Protein AF-0000000084458921 (afdb_homodimer)

Nearest PDB structures (foldseek):
  8ajq-assembly2_C  TM=8.217E-01  e=1.298E-08  Pseudomonas aeruginosa PAO1
  5ami-assembly3_C  TM=6.533E-01  e=1.270E-01  Magnetospirillum gryphiswaldense MSR-1
  6r1x-assembly3_C  TM=5.785E-01  e=2.310E-01  Magnetospirillum gryphiswaldense MSR-1
  8ou3-assembly1_C  TM=4.858E-01  e=7.645E-01  Magnetospirillum gryphiswaldense
  7ps9-assembly3_C  TM=4.737E-01  e=1.031E+00  Magnetospirillum gryphiswaldense

Organism: NCBI:txid398673

pLDDT: mean 97.17, std 5.34, range [46.44, 98.94]

Foldseek 3Di:
DPPPCVLCDFPQNADDPPQQFDWKFAFDVRPKIKGFSDLAAPAWEKEQDPVQCVLVVHQIAIWGKHWRSRMYINNGCPQKWWADPVVRDGDPDPQIWIAGNPPGHTAWGDHPTMITGGCVRIDDDDVVSVVSNDHQEYACCVNGPDQDPPPHWYFVHDPPPGDTDDSD/DPPPCVLCDFPQNADDPPQQFDWKFAFDVRPKIKGFSDLAAPAWEKEQDPVQCVLVVHQIAIWGKDWRSRMYINNGCPQKWWADPVVRDGDPDPQIWIAGNPPGHTAWGDHPTMITGGCVRIDDPDVVSVVSNDHQEYACCVNGPDQDPPPHWYFVHDPPPGDTDDSD

InterPro domains:
  IPR006913 CENP-V/GFA domain [PF04828] (23-112)
  IPR006913 CENP-V/GFA domain [PS51891] (23-156)
  IPR011057 Mss4-like superfamily [SSF51316] (17-166)

Structure (mmCIF, N/CA/C/O backbone):
data_AF-0000000084458921-model_v1
#
loop_
_entity.id
_entity.type
_entity.pdbx_description
1 polymer 'CENP-V/GFA domain-containing protein'
#
loop_
_atom_site.group_PDB
_atom_site.id
_atom_site.type_symbol
_atom_site.label_atom_id
_atom_site.label_alt_id
_atom_site.label_comp_id
_atom_site.label_asym_id
_atom_site.label_entity_id
_atom_site.label_seq_id
_atom_site.pdbx_PDB_ins_code
_atom_site.Cartn_x
_atom_site.Cartn_y
_atom_site.Cartn_z
_atom_site.occupancy
_atom_site.B_iso_or_equiv
_atom_site.auth_seq_id
_atom_site.auth_comp_id
_atom_site.auth_asym_id
_atom_site.auth_atom_id
_atom_site.pdbx_PDB_model_num
ATOM 1 N N . MET A 1 1 ? 27.609 -16.812 8.359 1 46.44 1 MET A N 1
ATOM 2 C CA . MET A 1 1 ? 27 -16.266 7.16 1 46.44 1 MET A CA 1
ATOM 3 C C . MET A 1 1 ? 25.594 -16.844 6.957 1 46.44 1 MET A C 1
ATOM 5 O O . MET A 1 1 ? 25.406 -18.047 7.004 1 46.44 1 MET A O 1
ATOM 9 N N . SER A 1 2 ? 24.562 -16.047 7.207 1 62.34 2 SER A N 1
ATOM 10 C CA . SER A 1 2 ? 23.234 -16.656 7.191 1 62.34 2 SER A CA 1
ATOM 11 C C . SER A 1 2 ? 23.031 -17.5 5.941 1 62.34 2 SER A C 1
ATOM 13 O O . SER A 1 2 ? 23.641 -17.25 4.902 1 62.34 2 SER A O 1
ATOM 15 N N . ASP A 1 3 ? 22.703 -18.656 6.027 1 79.56 3 ASP A N 1
ATOM 16 C CA . ASP A 1 3 ? 22.391 -19.562 4.934 1 79.56 3 ASP A CA 1
ATOM 17 C C . ASP A 1 3 ? 21.562 -18.875 3.859 1 79.56 3 ASP A C 1
ATOM 19 O O . ASP A 1 3 ? 20.438 -18.422 4.121 1 79.56 3 ASP A O 1
ATOM 23 N N . GLN A 1 4 ? 22.281 -18.484 2.715 1 91.38 4 GLN A N 1
ATOM 24 C CA . GLN A 1 4 ? 21.672 -17.75 1.606 1 91.38 4 GLN A CA 1
ATOM 25 C C . GLN A 1 4 ? 21.156 -18.703 0.532 1 91.38 4 GLN A C 1
ATOM 27 O O . GLN A 1 4 ? 20.922 -18.297 -0.606 1 91.38 4 GLN A O 1
ATOM 32 N N . THR A 1 5 ? 20.938 -19.969 0.872 1 94.69 5 THR A N 1
ATOM 33 C CA . THR A 1 5 ? 20.516 -20.984 -0.096 1 94.69 5 THR A CA 1
ATOM 34 C C . THR A 1 5 ? 19.094 -20.703 -0.589 1 94.69 5 THR A C 1
ATOM 36 O O . THR A 1 5 ? 18.719 -21.172 -1.665 1 94.69 5 THR A O 1
ATOM 39 N N . TRP A 1 6 ? 18.391 -19.969 0.189 1 96.69 6 TRP A N 1
ATOM 40 C CA . TRP A 1 6 ? 17.016 -19.641 -0.19 1 96.69 6 TRP A CA 1
ATOM 41 C C . TRP A 1 6 ? 16.984 -18.859 -1.499 1 96.69 6 TRP A C 1
ATOM 43 O O . TRP A 1 6 ? 16 -18.906 -2.238 1 96.69 6 TRP A O 1
ATOM 53 N N . LYS A 1 7 ? 18 -18.219 -1.948 1 97.38 7 LYS A N 1
ATOM 54 C CA . LYS A 1 7 ? 18.062 -17.391 -3.152 1 97.38 7 LYS A CA 1
ATOM 55 C C . LYS A 1 7 ? 18.047 -18.266 -4.41 1 97.38 7 LYS A C 1
ATOM 57 O O . LYS A 1 7 ? 17.797 -17.766 -5.508 1 97.38 7 LYS A O 1
ATOM 62 N N . THR A 1 8 ? 18.312 -19.5 -4.23 1 96.06 8 THR A N 1
ATOM 63 C CA . THR A 1 8 ? 18.375 -20.391 -5.387 1 96.06 8 THR A CA 1
ATOM 64 C C . THR A 1 8 ? 17.109 -21.234 -5.477 1 96.06 8 THR A C 1
ATOM 66 O O . THR A 1 8 ? 17.031 -22.125 -6.324 1 96.06 8 THR A O 1
ATOM 69 N N . LYS A 1 9 ? 16.219 -21.016 -4.648 1 96.75 9 LYS A N 1
ATOM 70 C CA . LYS A 1 9 ? 14.961 -21.75 -4.598 1 96.75 9 LYS A CA 1
ATOM 71 C C . LYS A 1 9 ? 13.781 -20.875 -4.98 1 96.75 9 LYS A C 1
ATOM 73 O O . LYS A 1 9 ? 13.875 -19.641 -4.918 1 96.75 9 LYS A O 1
ATOM 78 N N . PRO A 1 10 ? 12.703 -21.484 -5.352 1 97.25 10 PRO A N 1
ATOM 79 C CA . PRO A 1 10 ? 11.5 -20.672 -5.562 1 97.25 10 PRO A CA 1
ATOM 80 C C . PRO A 1 10 ? 11.109 -19.859 -4.332 1 97.25 10 PRO A C 1
ATOM 82 O O . PRO A 1 10 ? 11.289 -20.312 -3.201 1 97.25 10 PRO A O 1
ATOM 85 N N . PRO A 1 11 ? 10.641 -18.656 -4.508 1 98.44 11 PRO A N 1
ATOM 86 C CA . PRO A 1 11 ? 10.289 -18.047 -5.797 1 98.44 11 PRO A CA 1
ATOM 87 C C . PRO A 1 11 ? 11.453 -17.281 -6.422 1 98.44 11 PRO A C 1
ATOM 89 O O . PRO A 1 11 ? 11.273 -16.578 -7.418 1 98.44 11 PRO A O 1
ATOM 92 N N . TYR A 1 12 ? 12.648 -17.469 -5.938 1 98.44 12 TYR A N 1
ATOM 93 C CA . TYR A 1 12 ? 13.758 -16.625 -6.363 1 98.44 12 TYR A CA 1
ATOM 94 C C . TYR A 1 12 ? 14.648 -17.344 -7.371 1 98.44 12 TYR A C 1
ATOM 96 O O . TYR A 1 12 ? 15.672 -16.797 -7.789 1 98.44 12 TYR A O 1
ATOM 104 N N . GLN A 1 13 ? 14.242 -18.531 -7.715 1 97 13 GLN A N 1
ATOM 105 C CA . GLN A 1 13 ? 14.906 -19.203 -8.828 1 97 13 GLN A CA 1
ATOM 106 C C . GLN A 1 13 ? 14.57 -18.531 -10.156 1 97 13 GLN A C 1
ATOM 108 O O . GLN A 1 13 ? 13.398 -18.359 -10.492 1 97 13 GLN A O 1
ATOM 113 N N . LYS A 1 14 ? 15.578 -18.141 -10.945 1 96.62 14 LYS A N 1
ATOM 114 C CA . LYS A 1 14 ? 15.336 -17.516 -12.234 1 96.62 14 LYS A CA 1
ATOM 115 C C . LYS A 1 14 ? 14.586 -18.469 -13.172 1 96.62 14 LYS A C 1
ATOM 117 O O . LYS A 1 14 ? 14.859 -19.656 -13.203 1 96.62 14 LYS A O 1
ATOM 122 N N . PRO A 1 15 ? 13.68 -17.875 -13.914 1 96.5 15 PRO A N 1
ATOM 123 C CA . PRO A 1 15 ? 12.945 -18.766 -14.828 1 96.5 15 PRO A CA 1
ATOM 124 C C . PRO A 1 15 ? 13.828 -19.328 -15.93 1 96.5 15 PRO A C 1
ATOM 126 O O . PRO A 1 15 ? 14.523 -18.578 -16.625 1 96.5 15 PRO A O 1
ATOM 129 N N . ASP A 1 16 ? 13.758 -20.625 -16.031 1 94.31 16 ASP A N 1
ATOM 130 C CA . ASP A 1 16 ? 14.484 -21.281 -17.125 1 94.31 16 ASP A CA 1
ATOM 131 C C . ASP A 1 16 ? 13.547 -21.625 -18.281 1 94.31 16 ASP A C 1
ATOM 133 O O . ASP A 1 16 ? 12.414 -21.141 -18.328 1 94.31 16 ASP A O 1
ATOM 137 N N . GLU A 1 17 ? 14.055 -22.375 -19.203 1 94 17 GLU A N 1
ATOM 138 C CA . GLU A 1 17 ? 13.297 -22.688 -20.406 1 94 17 GLU A CA 1
ATOM 139 C C . GLU A 1 17 ? 12.039 -23.484 -20.078 1 94 17 GLU A C 1
ATOM 141 O O . GLU A 1 17 ? 11.062 -23.453 -20.828 1 94 17 GLU A O 1
ATOM 146 N N . ALA A 1 18 ? 12.047 -24.172 -19.047 1 94.94 18 ALA A N 1
ATOM 147 C CA . ALA A 1 18 ? 10.938 -25.062 -18.688 1 94.94 18 ALA A CA 1
ATOM 148 C C . ALA A 1 18 ? 9.844 -24.281 -17.953 1 94.94 18 ALA A C 1
ATOM 150 O O . ALA A 1 18 ? 8.727 -24.781 -17.797 1 94.94 18 ALA A O 1
ATOM 151 N N . PHE A 1 19 ? 10.188 -23.094 -17.438 1 97.31 19 PHE A N 1
ATOM 152 C CA . PHE A 1 19 ? 9.195 -22.312 -16.719 1 97.31 19 PHE A CA 1
ATOM 153 C C . PHE A 1 19 ? 8.156 -21.734 -17.672 1 97.31 19 PHE A C 1
ATOM 155 O O . PHE A 1 19 ? 8.5 -20.984 -18.594 1 97.31 19 PHE A O 1
ATOM 162 N N . ASN A 1 20 ? 6.891 -22.016 -17.469 1 97.38 20 ASN A N 1
ATOM 163 C CA . ASN A 1 20 ? 5.805 -21.531 -18.312 1 97.38 20 ASN A CA 1
ATOM 164 C C . ASN A 1 20 ? 5.398 -20.109 -17.922 1 97.38 20 ASN A C 1
ATOM 166 O O . ASN A 1 20 ? 4.664 -19.906 -16.953 1 97.38 20 ASN A O 1
ATOM 170 N N . LYS A 1 21 ? 5.855 -19.156 -18.703 1 97.5 21 LYS A N 1
ATOM 171 C CA . LYS A 1 21 ? 5.574 -17.75 -18.422 1 97.5 21 LYS A CA 1
ATOM 172 C C . LYS A 1 21 ? 4.172 -17.375 -18.875 1 97.5 21 LYS A C 1
ATOM 174 O O . LYS A 1 21 ? 3.957 -17.047 -20.062 1 97.5 21 LYS A O 1
ATOM 179 N N . VAL A 1 22 ? 3.254 -17.297 -17.859 1 97.69 22 VAL A N 1
ATOM 180 C CA . VAL A 1 22 ? 1.846 -17.094 -18.188 1 97.69 22 VAL A CA 1
ATOM 181 C C . VAL A 1 22 ? 1.465 -15.641 -17.938 1 97.69 22 VAL A C 1
ATOM 183 O O . VAL A 1 22 ? 0.723 -15.039 -18.719 1 97.69 22 VAL A O 1
ATOM 186 N N . LEU A 1 23 ? 1.816 -15.07 -16.828 1 98.19 23 LEU A N 1
ATOM 187 C CA . LEU A 1 23 ? 1.474 -13.719 -16.391 1 98.19 23 LEU A CA 1
ATOM 188 C C . LEU A 1 23 ? 2.691 -13.008 -15.82 1 98.19 23 LEU A C 1
ATOM 190 O O . LEU A 1 23 ? 3.467 -13.602 -15.07 1 98.19 23 LEU A O 1
ATOM 194 N N . GLN A 1 24 ? 2.846 -11.781 -16.172 1 98.56 24 GLN A N 1
ATOM 195 C CA . GLN A 1 24 ? 3.982 -10.992 -15.711 1 98.56 24 GLN A CA 1
ATOM 196 C C . GLN A 1 24 ? 3.557 -9.992 -14.641 1 98.56 24 GLN A C 1
ATOM 198 O O . GLN A 1 24 ? 2.463 -9.43 -14.711 1 98.56 24 GLN A O 1
ATOM 203 N N . GLY A 1 25 ? 4.402 -9.836 -13.664 1 98.75 25 GLY A N 1
ATOM 204 C CA . GLY A 1 25 ? 4.293 -8.742 -12.719 1 98.75 25 GLY A CA 1
ATOM 205 C C . GLY A 1 25 ? 5.566 -7.926 -12.594 1 98.75 25 GLY A C 1
ATOM 206 O O . GLY A 1 25 ? 6.645 -8.391 -12.969 1 98.75 25 GLY A O 1
ATOM 207 N N . ALA A 1 26 ? 5.418 -6.695 -12.133 1 98.88 26 ALA A N 1
ATOM 208 C CA . ALA A 1 26 ? 6.578 -5.828 -11.953 1 98.88 26 ALA A CA 1
ATOM 209 C C . ALA A 1 26 ? 6.301 -4.75 -10.906 1 98.88 26 ALA A C 1
ATOM 211 O O . ALA A 1 26 ? 5.156 -4.328 -10.734 1 98.88 26 ALA A O 1
ATOM 212 N N . CYS A 1 27 ? 7.398 -4.332 -10.266 1 98.88 27 CYS A N 1
ATOM 213 C CA . CYS A 1 27 ? 7.285 -3.166 -9.398 1 98.88 27 CYS A CA 1
ATOM 214 C C . CYS A 1 27 ? 7.164 -1.888 -10.219 1 98.88 27 CYS A C 1
ATOM 216 O O . CYS A 1 27 ? 7.145 -1.934 -11.453 1 98.88 27 CYS A O 1
ATOM 218 N N . HIS A 1 28 ? 7.098 -0.782 -9.609 1 98.94 28 HIS A N 1
ATOM 219 C CA . HIS A 1 28 ? 6.828 0.485 -10.281 1 98.94 28 HIS A CA 1
ATOM 220 C C . HIS A 1 28 ? 8.016 0.92 -11.133 1 98.94 28 HIS A C 1
ATOM 222 O O . HIS A 1 28 ? 7.832 1.396 -12.258 1 98.94 28 HIS A O 1
ATOM 228 N N . CYS A 1 29 ? 9.234 0.805 -10.625 1 98.75 29 CYS A N 1
ATOM 229 C CA . CYS A 1 29 ? 10.406 1.316 -11.32 1 98.75 29 CYS A CA 1
ATOM 230 C C . CYS A 1 29 ? 10.883 0.331 -12.383 1 98.75 29 CYS A C 1
ATOM 232 O O . CYS A 1 29 ? 11.734 0.662 -13.211 1 98.75 29 CYS A O 1
ATOM 234 N N . GLY A 1 30 ? 10.406 -0.881 -12.312 1 98.5 30 GLY A N 1
ATOM 235 C CA . GLY A 1 30 ? 10.719 -1.854 -13.344 1 98.5 30 GLY A CA 1
ATOM 236 C C . GLY A 1 30 ? 11.938 -2.693 -13.031 1 98.5 30 GLY A C 1
ATOM 237 O O . GLY A 1 30 ? 12.258 -3.633 -13.758 1 98.5 30 GLY A O 1
ATOM 238 N N . GLN A 1 31 ? 12.57 -2.459 -11.914 1 98.5 31 GLN A N 1
ATOM 239 C CA . GLN A 1 31 ? 13.789 -3.189 -11.586 1 98.5 31 GLN A CA 1
ATOM 240 C C . GLN A 1 31 ? 13.469 -4.59 -11.078 1 98.5 31 GLN A C 1
ATOM 242 O O . GLN A 1 31 ? 14.336 -5.473 -11.086 1 98.5 31 GLN A O 1
ATOM 247 N N . VAL A 1 32 ? 12.367 -4.805 -10.57 1 98.88 32 VAL A N 1
ATOM 248 C CA . VAL A 1 32 ? 11.891 -6.125 -10.164 1 98.88 32 VAL A CA 1
ATOM 249 C C . VAL A 1 32 ? 10.797 -6.594 -11.125 1 98.88 32 VAL A C 1
ATOM 251 O O . VAL A 1 32 ? 9.766 -5.934 -11.273 1 98.88 32 VAL A O 1
ATOM 254 N N . LYS A 1 33 ? 11 -7.625 -11.766 1 98.81 33 LYS A N 1
ATOM 255 C CA . LYS A 1 33 ? 10.055 -8.32 -12.633 1 98.81 33 LYS A CA 1
ATOM 256 C C . LYS A 1 33 ? 9.945 -9.797 -12.258 1 98.81 33 LYS A C 1
ATOM 258 O O . LYS A 1 33 ? 10.945 -10.422 -11.891 1 98.81 33 LYS A O 1
ATOM 263 N N . TYR A 1 34 ? 8.766 -10.305 -12.367 1 98.88 34 TYR A N 1
ATOM 264 C CA . TYR A 1 34 ? 8.555 -11.719 -12.07 1 98.88 34 TYR A CA 1
ATOM 265 C C . TYR A 1 34 ? 7.449 -12.305 -12.945 1 98.88 34 TYR A C 1
ATOM 267 O O . TYR A 1 34 ? 6.711 -11.562 -13.602 1 98.88 34 TYR A O 1
ATOM 275 N N . TRP A 1 35 ? 7.422 -13.617 -12.945 1 98.75 35 TRP A N 1
ATOM 276 C CA . TRP A 1 35 ? 6.473 -14.352 -13.773 1 98.75 35 TRP A CA 1
ATOM 277 C C . TRP A 1 35 ? 5.688 -15.359 -12.938 1 98.75 35 TRP A C 1
ATOM 279 O O . TRP A 1 35 ? 6.223 -15.938 -11.984 1 98.75 35 TRP A O 1
ATOM 289 N N . LEU A 1 36 ? 4.441 -15.523 -13.312 1 98.69 36 LEU A N 1
ATOM 290 C CA . LEU A 1 36 ? 3.605 -16.609 -12.812 1 98.69 36 LEU A CA 1
ATOM 291 C C . LEU A 1 36 ? 3.447 -17.703 -13.875 1 98.69 36 LEU A C 1
ATOM 293 O O . LEU A 1 36 ? 3.264 -17.406 -15.055 1 98.69 36 LEU A O 1
ATOM 297 N N . SER A 1 37 ? 3.475 -18.938 -13.43 1 98.38 37 SER A N 1
ATOM 298 C CA . SER A 1 37 ? 3.291 -20.062 -14.344 1 98.38 37 SER A CA 1
ATOM 299 C C . SER A 1 37 ? 1.815 -20.422 -14.492 1 98.38 37 SER A C 1
ATOM 301 O O . SER A 1 37 ? 1.454 -21.266 -15.32 1 98.38 37 SER A O 1
ATOM 303 N N . LYS A 1 38 ? 0.988 -19.828 -13.656 1 97.06 38 LYS A N 1
ATOM 304 C CA . LYS A 1 38 ? -0.462 -20 -13.68 1 97.06 38 LYS A CA 1
ATOM 305 C C . LYS A 1 38 ? -1.169 -18.641 -13.594 1 97.06 38 LYS A C 1
ATOM 307 O O . LYS A 1 38 ? -0.644 -17.703 -12.992 1 97.06 38 LYS A O 1
ATOM 312 N N . ASP A 1 39 ? -2.396 -18.625 -14.203 1 96.56 39 ASP A N 1
ATOM 313 C CA . ASP A 1 39 ? -3.176 -17.391 -14.109 1 96.56 39 ASP A CA 1
ATOM 314 C C . ASP A 1 39 ? -4.395 -17.578 -13.203 1 96.56 39 ASP A C 1
ATOM 316 O O . ASP A 1 39 ? -5.379 -16.844 -13.328 1 96.56 39 ASP A O 1
ATOM 320 N N . SER A 1 40 ? -4.359 -18.562 -12.383 1 97.38 40 SER A N 1
ATOM 321 C CA . SER A 1 40 ? -5.398 -18.812 -11.383 1 97.38 40 SER A CA 1
ATOM 322 C C . SER A 1 40 ? -4.793 -19.109 -10.016 1 97.38 40 SER A C 1
ATOM 324 O O . SER A 1 40 ? -4.117 -20.125 -9.828 1 97.38 40 SER A O 1
ATOM 326 N N . PRO A 1 41 ? -5.039 -18.203 -9.102 1 98.56 41 PRO A N 1
ATOM 327 C CA . PRO A 1 41 ? -4.516 -18.438 -7.754 1 98.56 41 PRO A CA 1
ATOM 328 C C . PRO A 1 41 ? -5.266 -19.547 -7.02 1 98.56 41 PRO A C 1
ATOM 330 O O . PRO A 1 41 ? -6.379 -19.906 -7.41 1 98.56 41 PRO A O 1
ATOM 333 N N . LEU A 1 42 ? -4.602 -20.125 -6.039 1 98.31 42 LEU A N 1
ATOM 334 C CA . LEU A 1 42 ? -5.246 -21.094 -5.152 1 98.31 42 LEU A CA 1
ATOM 335 C C . LEU A 1 42 ? -6.391 -20.438 -4.387 1 98.31 42 LEU A C 1
ATOM 337 O O . LEU A 1 42 ? -7.398 -21.078 -4.098 1 98.31 42 LEU A O 1
ATOM 341 N N . ALA A 1 43 ? -6.25 -19.188 -4.027 1 98.38 43 ALA A N 1
ATOM 342 C CA . ALA A 1 43 ? -7.238 -18.344 -3.359 1 98.38 43 ALA A CA 1
ATOM 343 C C . ALA A 1 43 ? -6.926 -16.859 -3.561 1 98.38 43 ALA A C 1
ATOM 345 O O . ALA A 1 43 ? -5.801 -16.5 -3.916 1 98.38 43 ALA A O 1
ATOM 346 N N . SER A 1 44 ? -7.859 -16.078 -3.41 1 98.69 44 SER A N 1
ATOM 347 C CA . SER A 1 44 ? -7.766 -14.625 -3.461 1 98.69 44 SER A CA 1
ATOM 348 C C . SER A 1 44 ? -8.641 -13.977 -2.391 1 98.69 44 SER A C 1
ATOM 350 O O . SER A 1 44 ? -9.805 -14.344 -2.227 1 98.69 44 SER A O 1
ATOM 352 N N . LYS A 1 45 ? -8.086 -13.055 -1.609 1 98.81 45 LYS A N 1
ATOM 353 C CA . LYS A 1 45 ? -8.805 -12.523 -0.455 1 98.81 45 LYS A CA 1
ATOM 354 C C . LYS A 1 45 ? -8.422 -11.062 -0.203 1 98.81 45 LYS A C 1
ATOM 356 O O . LYS A 1 45 ? -7.355 -10.609 -0.62 1 98.81 45 LYS A O 1
ATOM 361 N N . TYR A 1 46 ? -9.344 -10.359 0.449 1 98.88 46 TYR A N 1
ATOM 362 C CA . TYR A 1 46 ? -9.031 -9.062 1.038 1 98.88 46 TYR A CA 1
ATOM 363 C C . TYR A 1 46 ? -8.727 -9.195 2.525 1 98.88 46 TYR A C 1
ATOM 365 O O . TYR A 1 46 ? -9.445 -9.891 3.252 1 98.88 46 TYR A O 1
ATOM 373 N N . CYS A 1 47 ? -7.684 -8.57 2.963 1 98.94 47 CYS A N 1
ATOM 374 C CA . CYS A 1 47 ? -7.352 -8.531 4.383 1 98.94 47 CYS A CA 1
ATOM 375 C C . CYS A 1 47 ? -7.473 -7.109 4.93 1 98.94 47 CYS A C 1
ATOM 377 O O . CYS A 1 47 ? -6.855 -6.184 4.406 1 98.94 47 CYS A O 1
ATOM 379 N N . HIS A 1 48 ? -8.188 -6.953 6.035 1 98.81 48 HIS A N 1
ATOM 380 C CA . HIS A 1 48 ? -8.453 -5.648 6.625 1 98.81 48 HIS A CA 1
ATOM 381 C C . HIS A 1 48 ? -7.734 -5.484 7.957 1 98.81 48 HIS A C 1
ATOM 383 O O . HIS A 1 48 ? -8.023 -4.559 8.719 1 98.81 48 HIS A O 1
ATOM 389 N N . CYS A 1 49 ? -6.773 -6.316 8.281 1 98.75 49 CYS A N 1
ATOM 390 C CA . CYS A 1 49 ? -6.145 -6.273 9.602 1 98.75 49 CYS A CA 1
ATOM 391 C C . CYS A 1 49 ? -5.289 -5.023 9.758 1 98.75 49 CYS A C 1
ATOM 393 O O . CYS A 1 49 ? -4.926 -4.387 8.766 1 98.75 49 CYS A O 1
ATOM 395 N N . GLY A 1 50 ? -5 -4.676 10.914 1 98.44 50 GLY A N 1
ATOM 396 C CA . GLY A 1 50 ? -4.227 -3.486 11.234 1 98.44 50 GLY A CA 1
ATOM 397 C C . GLY A 1 50 ? -2.848 -3.484 10.602 1 98.44 50 GLY A C 1
ATOM 398 O O . GLY A 1 50 ? -2.404 -2.465 10.07 1 98.44 50 GLY A O 1
ATOM 399 N N . ASP A 1 51 ? -2.158 -4.59 10.633 1 98.56 51 ASP A N 1
ATOM 400 C CA . ASP A 1 51 ? -0.804 -4.664 10.094 1 98.56 51 ASP A CA 1
ATOM 401 C C . ASP A 1 51 ? -0.791 -4.367 8.602 1 98.56 51 ASP A C 1
ATOM 403 O O . ASP A 1 51 ? 0.021 -3.57 8.125 1 98.56 51 ASP A O 1
ATOM 407 N N . CYS A 1 52 ? -1.703 -4.996 7.887 1 98.75 52 CYS A N 1
ATOM 408 C CA . CYS A 1 52 ? -1.741 -4.82 6.438 1 98.75 52 CYS A CA 1
ATOM 409 C C . CYS A 1 52 ? -2.111 -3.387 6.074 1 98.75 52 CYS A C 1
ATOM 411 O O . CYS A 1 52 ? -1.512 -2.795 5.176 1 98.75 52 CYS A O 1
ATOM 413 N N . LYS A 1 53 ? -3.096 -2.859 6.809 1 98.88 53 LYS A N 1
ATOM 414 C CA . LYS A 1 53 ? -3.48 -1.475 6.551 1 98.88 53 LYS A CA 1
ATOM 415 C C . LYS A 1 53 ? -2.305 -0.526 6.77 1 98.88 53 LYS A C 1
ATOM 417 O O . LYS A 1 53 ? -2.029 0.334 5.934 1 98.88 53 LYS A O 1
ATOM 422 N N . VAL A 1 54 ? -1.58 -0.737 7.801 1 98.94 54 VAL A N 1
ATOM 423 C CA . VAL A 1 54 ? -0.483 0.161 8.148 1 98.94 54 VAL A CA 1
ATOM 424 C C . VAL A 1 54 ? 0.662 -0.015 7.152 1 98.94 54 VAL A C 1
ATOM 426 O O . VAL A 1 54 ? 1.174 0.964 6.605 1 98.94 54 VAL A O 1
ATOM 429 N N . ILE A 1 55 ? 1.062 -1.191 6.84 1 98.94 55 ILE A N 1
ATOM 430 C CA . ILE A 1 55 ? 2.227 -1.434 5.996 1 98.94 55 ILE A CA 1
ATOM 431 C C . ILE A 1 55 ? 1.949 -0.937 4.578 1 98.94 55 ILE A C 1
ATOM 433 O O . ILE A 1 55 ? 2.795 -0.277 3.969 1 98.94 55 ILE A O 1
ATOM 437 N N . HIS A 1 56 ? 0.796 -1.195 4.062 1 98.94 56 HIS A N 1
ATOM 438 C CA . HIS A 1 56 ? 0.458 -0.803 2.699 1 98.94 56 HIS A CA 1
ATOM 439 C C . HIS A 1 56 ? 0.1 0.677 2.625 1 98.94 56 HIS A C 1
ATOM 441 O O . HIS A 1 56 ? 0.104 1.268 1.543 1 98.94 56 HIS A O 1
ATOM 447 N N . GLY A 1 57 ? -0.235 1.317 3.791 1 98.88 57 GLY A N 1
ATOM 448 C CA . GLY A 1 57 ? -0.784 2.662 3.729 1 98.88 57 GLY A CA 1
ATOM 449 C C . GLY A 1 57 ? -2.053 2.75 2.902 1 98.88 57 GLY A C 1
ATOM 450 O O . GLY A 1 57 ? -2.232 3.691 2.127 1 98.88 57 GLY A O 1
ATOM 451 N N . ALA A 1 58 ? -2.873 1.762 2.996 1 98.94 58 ALA A N 1
ATOM 452 C CA . ALA A 1 58 ? -4.086 1.636 2.189 1 98.94 58 ALA A CA 1
ATOM 453 C C . ALA A 1 58 ? -5.219 1.016 3 1 98.94 58 ALA A C 1
ATOM 455 O O . ALA A 1 58 ? -4.984 0.415 4.051 1 98.94 58 ALA A O 1
ATOM 456 N N . PRO A 1 59 ? -6.449 1.107 2.551 1 98.81 59 PRO A N 1
ATOM 457 C CA . PRO A 1 59 ? -7.594 0.666 3.348 1 98.81 59 PRO A CA 1
ATOM 458 C C . PRO A 1 59 ? -7.574 -0.836 3.625 1 98.81 59 PRO A C 1
ATOM 460 O O . PRO A 1 59 ? -8.047 -1.279 4.676 1 98.81 59 PRO A O 1
ATOM 463 N N . PHE A 1 60 ? -7.117 -1.618 2.678 1 98.88 60 PHE A N 1
ATOM 464 C CA . PHE A 1 60 ? -6.996 -3.062 2.838 1 98.88 60 PHE A CA 1
ATOM 465 C C . PHE A 1 60 ? -6.039 -3.645 1.805 1 98.88 60 PHE A C 1
ATOM 467 O O . PHE A 1 60 ? -5.684 -2.973 0.834 1 98.88 60 PHE A O 1
ATOM 474 N N . GLN A 1 61 ? -5.574 -4.836 2.1 1 98.88 61 GLN A N 1
ATOM 475 C CA . GLN A 1 61 ? -4.684 -5.582 1.217 1 98.88 61 GLN A CA 1
ATOM 476 C C . GLN A 1 61 ? -5.469 -6.539 0.324 1 98.88 61 GLN A C 1
ATOM 478 O O . GLN A 1 61 ? -6.438 -7.16 0.771 1 98.88 61 GLN A O 1
ATOM 483 N N . TRP A 1 62 ? -5.105 -6.637 -0.929 1 98.94 62 TRP A N 1
ATOM 484 C CA . TRP A 1 62 ? -5.559 -7.664 -1.857 1 98.94 62 TRP A CA 1
ATOM 485 C C . TRP A 1 62 ? -4.445 -8.672 -2.141 1 98.94 62 TRP A C 1
ATOM 487 O O . TRP A 1 62 ? -3.402 -8.312 -2.693 1 98.94 62 TRP A O 1
ATOM 497 N N . ALA A 1 63 ? -4.715 -9.93 -1.757 1 98.88 63 ALA A N 1
ATOM 498 C CA . ALA A 1 63 ? -3.678 -10.945 -1.892 1 98.88 63 ALA A CA 1
ATOM 499 C C . ALA A 1 63 ? -4.207 -12.172 -2.625 1 98.88 63 ALA A C 1
ATOM 501 O O . ALA A 1 63 ? -5.305 -12.656 -2.33 1 98.88 63 ALA A O 1
ATOM 502 N N . ALA A 1 64 ? -3.449 -12.641 -3.535 1 9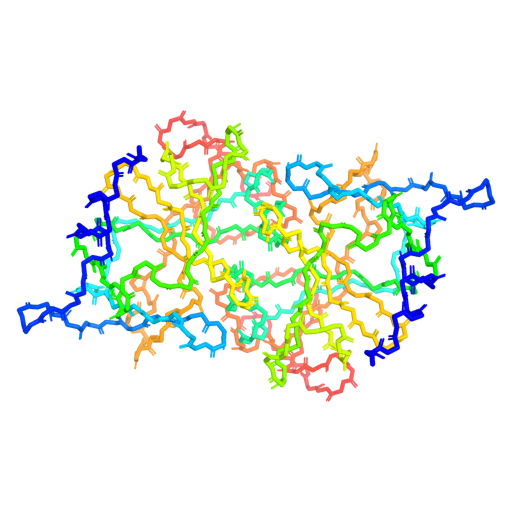8.88 64 ALA A N 1
ATOM 503 C CA . ALA A 1 64 ? -3.686 -13.898 -4.227 1 98.88 64 ALA A CA 1
ATOM 504 C C . ALA A 1 64 ? -2.645 -14.945 -3.838 1 98.88 64 ALA A C 1
ATOM 506 O O . ALA A 1 64 ? -1.442 -14.672 -3.861 1 98.88 64 ALA A O 1
ATOM 507 N N . ILE A 1 65 ? -3.059 -16.109 -3.508 1 98.81 65 ILE A N 1
ATOM 508 C CA . ILE A 1 65 ? -2.186 -17.141 -2.945 1 98.81 65 ILE A CA 1
ATOM 509 C C . ILE A 1 65 ? -1.683 -18.047 -4.059 1 98.81 65 ILE A C 1
ATOM 511 O O . ILE A 1 65 ? -2.473 -18.547 -4.863 1 98.81 65 ILE A O 1
ATOM 515 N N . PHE A 1 66 ? -0.415 -18.266 -4.109 1 98.81 66 PHE A N 1
ATOM 516 C CA . PHE A 1 66 ? 0.244 -19.172 -5.039 1 98.81 66 PHE A CA 1
ATOM 517 C C . PHE A 1 66 ? 1.26 -20.047 -4.312 1 98.81 66 PHE A C 1
ATOM 519 O O . PHE A 1 66 ? 1.758 -19.672 -3.248 1 98.81 66 PHE A O 1
ATOM 526 N N . GLN A 1 67 ? 1.483 -21.203 -4.879 1 98.56 67 GLN A N 1
ATOM 527 C CA . GLN A 1 67 ? 2.691 -21.922 -4.492 1 98.56 67 GLN A CA 1
ATOM 528 C C . GLN A 1 67 ? 3.945 -21.141 -4.867 1 98.56 67 GLN A C 1
ATOM 530 O O . GLN A 1 67 ? 3.979 -20.469 -5.902 1 98.56 67 GLN A O 1
ATOM 535 N N . LYS A 1 68 ? 4.953 -21.281 -4.055 1 98.38 68 LYS A N 1
ATOM 536 C CA . LYS A 1 68 ? 6.203 -20.578 -4.348 1 98.38 68 LYS A CA 1
ATOM 537 C C . LYS A 1 68 ? 6.754 -20.984 -5.711 1 98.38 68 LYS A C 1
ATOM 539 O O . LYS A 1 68 ? 7.324 -20.156 -6.426 1 98.38 68 LYS A O 1
ATOM 544 N N . SER A 1 69 ? 6.551 -22.219 -6.121 1 97.94 69 SER A N 1
ATOM 545 C CA . SER A 1 69 ? 7.066 -22.75 -7.379 1 97.94 69 SER A CA 1
ATOM 546 C C . SER A 1 69 ? 6.309 -22.172 -8.57 1 97.94 69 SER A C 1
ATOM 548 O O . SER A 1 69 ? 6.738 -22.312 -9.719 1 97.94 69 SER A O 1
ATOM 550 N N . ASP A 1 70 ? 5.18 -21.5 -8.328 1 98.38 70 ASP A N 1
ATOM 551 C CA . ASP A 1 70 ? 4.402 -20.906 -9.406 1 98.38 70 ASP A CA 1
ATOM 552 C C . ASP A 1 70 ? 4.984 -19.547 -9.812 1 98.38 70 ASP A C 1
ATOM 554 O O . ASP A 1 70 ? 4.555 -18.953 -10.805 1 98.38 70 ASP A O 1
ATOM 558 N N . LEU A 1 71 ? 5.93 -19.062 -9.055 1 98.56 71 LEU A N 1
ATOM 559 C CA . LEU A 1 71 ? 6.516 -17.75 -9.273 1 98.56 71 LEU A CA 1
ATOM 560 C C . LEU A 1 71 ? 8.008 -17.859 -9.57 1 98.56 71 LEU A C 1
ATOM 562 O O . LEU A 1 71 ? 8.688 -18.719 -9.023 1 98.56 71 LEU A O 1
ATOM 566 N N . ALA A 1 72 ? 8.477 -16.969 -10.391 1 98.75 72 ALA A N 1
ATOM 567 C CA . ALA A 1 72 ? 9.906 -16.828 -10.648 1 98.75 72 ALA A CA 1
ATOM 568 C C . ALA A 1 72 ? 10.281 -15.359 -10.852 1 98.75 72 ALA A C 1
ATOM 570 O O . ALA A 1 72 ? 9.703 -14.68 -11.711 1 98.75 72 ALA A O 1
ATOM 571 N N . PHE A 1 73 ? 11.266 -14.922 -10.117 1 98.81 73 PHE A N 1
ATOM 572 C CA . PHE A 1 73 ? 11.781 -13.57 -10.297 1 98.81 73 PHE A CA 1
ATOM 573 C C . PHE A 1 73 ? 12.852 -13.539 -11.383 1 98.81 73 PHE A C 1
ATOM 575 O O . PHE A 1 73 ? 13.766 -14.375 -11.383 1 98.81 73 PHE A O 1
ATOM 582 N N . GLU A 1 74 ? 12.75 -12.57 -12.273 1 98.25 74 GLU A N 1
ATOM 583 C CA . GLU A 1 74 ? 13.641 -12.492 -13.422 1 98.25 74 GLU A CA 1
ATOM 584 C C . GLU A 1 74 ? 15.102 -12.398 -12.984 1 98.25 74 GLU A C 1
ATOM 586 O O . GLU A 1 74 ? 15.992 -12.961 -13.625 1 98.25 74 GLU A O 1
ATOM 591 N N . ASN A 1 75 ? 15.398 -11.656 -11.93 1 98 75 ASN A N 1
ATOM 592 C CA . ASN A 1 75 ? 16.75 -11.43 -11.438 1 98 75 ASN A CA 1
ATOM 593 C C . ASN A 1 75 ? 16.922 -11.938 -10.008 1 98 75 ASN A C 1
ATOM 595 O O . ASN A 1 75 ? 17.641 -11.328 -9.211 1 98 75 ASN A O 1
ATOM 599 N N . GLY A 1 76 ? 16.156 -13.023 -9.734 1 98.06 76 GLY A N 1
ATOM 600 C CA . GLY A 1 76 ? 16.25 -13.602 -8.398 1 98.06 76 GLY A CA 1
ATOM 601 C C . GLY A 1 76 ? 15.906 -12.617 -7.301 1 98.06 76 GLY A C 1
ATOM 602 O O . GLY A 1 76 ? 14.891 -11.922 -7.379 1 98.06 76 GLY A O 1
ATOM 603 N N . ALA A 1 77 ? 16.734 -12.562 -6.305 1 98.19 77 ALA A N 1
ATOM 604 C CA . ALA A 1 77 ? 16.453 -11.75 -5.129 1 98.19 77 ALA A CA 1
ATOM 605 C C . ALA A 1 77 ? 17.062 -10.359 -5.266 1 98.19 77 ALA A C 1
ATOM 607 O O . ALA A 1 77 ? 17.031 -9.562 -4.324 1 98.19 77 ALA A O 1
ATOM 608 N N . GLU A 1 78 ? 17.625 -10.07 -6.434 1 98 78 GLU A N 1
ATOM 609 C CA . GLU A 1 78 ? 18.219 -8.75 -6.637 1 98 78 GLU A CA 1
ATOM 610 C C . GLU A 1 78 ? 17.188 -7.645 -6.484 1 98 78 GLU A C 1
ATOM 612 O O . GLU A 1 78 ? 16.062 -7.773 -6.953 1 98 78 GLU A O 1
ATOM 617 N N . ASN A 1 79 ? 17.516 -6.582 -5.785 1 98.25 79 ASN A N 1
ATOM 618 C CA . ASN A 1 79 ? 16.734 -5.363 -5.629 1 98.25 79 ASN A CA 1
ATOM 619 C C . ASN A 1 79 ? 15.484 -5.613 -4.785 1 98.25 79 ASN A C 1
ATOM 621 O O . ASN A 1 79 ? 14.5 -4.875 -4.883 1 98.25 79 ASN A O 1
ATOM 625 N N . LEU A 1 80 ? 15.531 -6.664 -4.027 1 98.75 80 LEU A N 1
ATOM 626 C CA . LEU A 1 80 ? 14.438 -6.938 -3.102 1 98.75 80 LEU A CA 1
ATOM 627 C C . LEU A 1 80 ? 14.836 -6.582 -1.671 1 98.75 80 LEU A C 1
ATOM 629 O O . LEU A 1 80 ? 16 -6.684 -1.305 1 98.75 80 LEU A O 1
ATOM 633 N N . ARG A 1 81 ? 13.852 -6.207 -0.982 1 98.31 81 ARG A N 1
ATOM 634 C CA . ARG A 1 81 ? 13.953 -6 0.459 1 98.31 81 ARG A CA 1
ATOM 635 C C . ARG A 1 81 ? 12.961 -6.887 1.21 1 98.31 81 ARG A C 1
ATOM 637 O O . ARG A 1 81 ? 11.867 -7.156 0.715 1 98.31 81 ARG A O 1
ATOM 644 N N . PHE A 1 82 ? 13.375 -7.273 2.404 1 98.75 82 PHE A N 1
ATOM 645 C CA . PHE A 1 82 ? 12.57 -8.164 3.227 1 98.75 82 PHE A CA 1
ATOM 646 C C . PHE A 1 82 ? 12.281 -7.543 4.586 1 98.75 82 PHE A C 1
ATOM 648 O O . PHE A 1 82 ? 13.078 -6.734 5.082 1 98.75 82 PHE A O 1
ATOM 655 N N . TYR A 1 83 ? 11.188 -7.906 5.121 1 98.94 83 TYR A N 1
ATOM 656 C CA . TYR A 1 83 ? 10.805 -7.426 6.445 1 98.94 83 TYR A CA 1
ATOM 657 C C . TYR A 1 83 ? 9.898 -8.43 7.148 1 98.94 83 TYR A C 1
ATOM 659 O O . TYR A 1 83 ? 8.812 -8.75 6.652 1 98.94 83 TYR A O 1
ATOM 667 N N . ASN A 1 84 ? 10.344 -8.961 8.25 1 98.75 84 ASN A N 1
ATOM 668 C CA . ASN A 1 84 ? 9.492 -9.773 9.117 1 98.75 84 ASN A CA 1
ATOM 669 C C . ASN A 1 84 ? 8.727 -8.906 10.117 1 98.75 84 ASN A C 1
ATOM 671 O O . ASN A 1 84 ? 9.32 -8.312 11.016 1 98.75 84 ASN A O 1
ATOM 675 N N . SER A 1 85 ? 7.422 -8.875 9.945 1 98.06 85 SER A N 1
ATOM 676 C CA . SER A 1 85 ? 6.609 -7.957 10.742 1 98.06 85 SER A CA 1
ATOM 677 C C . SER A 1 85 ? 6.539 -8.398 12.195 1 98.06 85 SER A C 1
ATOM 679 O O . SER A 1 85 ? 6.18 -7.605 13.07 1 98.06 85 SER A O 1
ATOM 681 N N . GLY A 1 86 ? 6.816 -9.594 12.461 1 97.81 86 GLY A N 1
ATOM 682 C CA . GLY A 1 86 ? 6.832 -10.078 13.836 1 97.81 86 GLY A CA 1
ATOM 683 C C . GLY A 1 86 ? 8.094 -9.711 14.586 1 97.81 86 GLY A C 1
ATOM 684 O O . GLY A 1 86 ? 8.031 -9.039 15.617 1 97.81 86 GLY A O 1
ATOM 685 N N . SER A 1 87 ? 9.227 -9.992 14.047 1 98.12 87 SER A N 1
ATOM 686 C CA . SER A 1 87 ? 10.508 -9.789 14.719 1 98.12 87 SER A CA 1
ATOM 687 C C . SER A 1 87 ? 11.125 -8.445 14.336 1 98.12 87 SER A C 1
ATOM 689 O O . SER A 1 87 ? 12.086 -7.996 14.961 1 98.12 87 SER A O 1
ATOM 691 N N . LYS A 1 88 ? 10.555 -7.793 13.336 1 98.06 88 LYS A N 1
ATOM 692 C CA . LYS A 1 88 ? 11.062 -6.539 12.789 1 98.06 88 LYS A CA 1
ATOM 693 C C . LYS A 1 88 ? 12.438 -6.73 12.148 1 98.06 88 LYS A C 1
ATOM 695 O O . LYS A 1 88 ? 13.203 -5.777 12.016 1 98.06 88 LYS A O 1
ATOM 700 N N . SER A 1 89 ? 12.688 -7.953 11.742 1 97.88 89 SER A N 1
ATOM 701 C CA . SER A 1 89 ? 13.938 -8.273 11.07 1 97.88 89 SER A CA 1
ATOM 702 C C . SER A 1 89 ? 13.914 -7.828 9.609 1 97.88 89 SER A C 1
ATOM 704 O O . SER A 1 89 ? 12.891 -7.969 8.93 1 97.88 89 SER A O 1
ATOM 706 N N . LEU A 1 90 ? 15.078 -7.391 9.125 1 97.88 90 LEU A N 1
ATOM 707 C CA . LEU A 1 90 ? 15.234 -6.988 7.734 1 97.88 90 LEU A CA 1
ATOM 708 C C . LEU A 1 90 ? 15.883 -8.102 6.914 1 97.88 90 LEU A C 1
ATOM 710 O O . LEU A 1 90 ? 16.125 -7.934 5.715 1 97.88 90 LEU A O 1
ATOM 714 N N . GLU A 1 91 ? 16.172 -9.219 7.566 1 97.19 91 GLU A N 1
ATOM 715 C CA . GLU A 1 91 ? 16.688 -10.398 6.879 1 97.19 91 GLU A CA 1
ATOM 716 C C . GLU A 1 91 ? 15.547 -11.227 6.285 1 97.19 91 GLU A C 1
ATOM 718 O O . GLU A 1 91 ? 14.383 -11.039 6.641 1 97.19 91 GLU A O 1
ATOM 723 N N . HIS A 1 92 ? 15.922 -12.094 5.395 1 98 92 HIS A N 1
ATOM 724 C CA . HIS A 1 92 ? 14.945 -13.055 4.887 1 98 92 HIS A CA 1
ATOM 725 C C . HIS A 1 92 ? 14.57 -14.078 5.953 1 98 92 HIS A C 1
ATOM 727 O O . HIS A 1 92 ? 15.102 -15.188 5.961 1 98 92 HIS A O 1
ATOM 733 N N . GLU A 1 93 ? 13.734 -13.68 6.773 1 97.62 93 GLU A N 1
ATOM 734 C CA . GLU A 1 93 ? 13.148 -14.5 7.836 1 97.62 93 GLU A CA 1
ATOM 735 C C . GLU A 1 93 ? 11.648 -14.664 7.645 1 97.62 93 GLU A C 1
ATOM 737 O O . GLU A 1 93 ? 10.891 -13.688 7.727 1 97.62 93 GLU A O 1
ATOM 742 N N . LEU A 1 94 ? 11.195 -15.867 7.48 1 97.56 94 LEU A N 1
ATOM 743 C CA . LEU A 1 94 ? 9.797 -16.094 7.145 1 97.56 94 LEU A CA 1
ATOM 744 C C . LEU A 1 94 ? 8.938 -16.156 8.406 1 97.56 94 LEU A C 1
ATOM 746 O O . LEU A 1 94 ? 9.406 -16.594 9.461 1 97.56 94 LEU A O 1
ATOM 750 N N . PRO A 1 95 ? 7.609 -15.812 8.281 1 98.31 95 PRO A N 1
ATOM 751 C CA . PRO A 1 95 ? 7.051 -15.094 7.129 1 98.31 95 PRO A CA 1
ATOM 752 C C . PRO A 1 95 ? 7.602 -13.672 7 1 98.31 95 PRO A C 1
ATOM 754 O O . PRO A 1 95 ? 8.023 -13.078 7.992 1 98.31 95 PRO A O 1
ATOM 757 N N . CYS A 1 96 ? 7.637 -13.141 5.766 1 98.69 96 CYS A N 1
ATOM 758 C CA . CYS A 1 96 ? 8.141 -11.773 5.633 1 98.69 96 CYS A CA 1
ATOM 759 C C . CYS A 1 96 ? 7.438 -11.047 4.492 1 98.69 96 CYS A C 1
ATOM 761 O O . CYS A 1 96 ? 6.824 -11.68 3.629 1 98.69 96 CYS A O 1
ATOM 763 N N . LYS A 1 97 ? 7.5 -9.75 4.582 1 98.88 97 LYS A N 1
ATOM 764 C CA . LYS A 1 97 ? 7.105 -8.859 3.5 1 98.88 97 LYS A CA 1
ATOM 765 C C . LYS A 1 97 ? 8.227 -8.711 2.473 1 98.88 97 LYS A C 1
ATOM 767 O O . LYS A 1 97 ? 9.398 -8.648 2.836 1 98.88 97 LYS A O 1
ATOM 772 N N . VAL A 1 98 ? 7.867 -8.656 1.228 1 98.94 98 VAL A N 1
ATOM 773 C CA . VAL A 1 98 ? 8.82 -8.492 0.137 1 98.94 98 VAL A CA 1
ATOM 774 C C . VAL A 1 98 ? 8.484 -7.242 -0.668 1 98.94 98 VAL A C 1
ATOM 776 O O . VAL A 1 98 ? 7.332 -7.051 -1.073 1 98.94 98 VAL A O 1
ATOM 779 N N . SER A 1 99 ? 9.445 -6.395 -0.88 1 98.94 99 SER A N 1
ATOM 780 C CA . SER A 1 99 ? 9.242 -5.16 -1.631 1 98.94 99 SER A CA 1
ATOM 781 C C . SER A 1 99 ? 10.461 -4.832 -2.484 1 98.94 99 SER A C 1
ATOM 783 O O . SER A 1 99 ? 11.516 -5.457 -2.34 1 98.94 99 SER A O 1
ATOM 785 N N . CYS A 1 100 ? 10.289 -3.953 -3.396 1 98.88 100 CYS A N 1
ATOM 786 C CA . CYS A 1 100 ? 11.414 -3.449 -4.18 1 98.88 100 CYS A CA 1
ATOM 787 C C . CYS A 1 100 ? 12.305 -2.549 -3.334 1 98.88 100 CYS A C 1
ATOM 789 O O . CYS A 1 100 ? 11.82 -1.628 -2.674 1 98.88 100 CYS A O 1
ATOM 791 N N . SER A 1 101 ? 13.602 -2.744 -3.404 1 98.5 101 SER A N 1
ATOM 792 C CA . SER A 1 101 ? 14.539 -1.959 -2.609 1 98.5 101 SER A CA 1
ATOM 793 C C . SER A 1 101 ? 14.758 -0.579 -3.219 1 98.5 101 SER A C 1
ATOM 795 O O . SER A 1 101 ? 15.328 0.306 -2.576 1 98.5 101 SER A O 1
ATOM 797 N N . GLN A 1 102 ? 14.266 -0.367 -4.457 1 98.31 102 GLN A N 1
ATOM 798 C CA . GLN A 1 102 ? 14.469 0.904 -5.145 1 98.31 102 GLN A CA 1
ATOM 799 C C . GL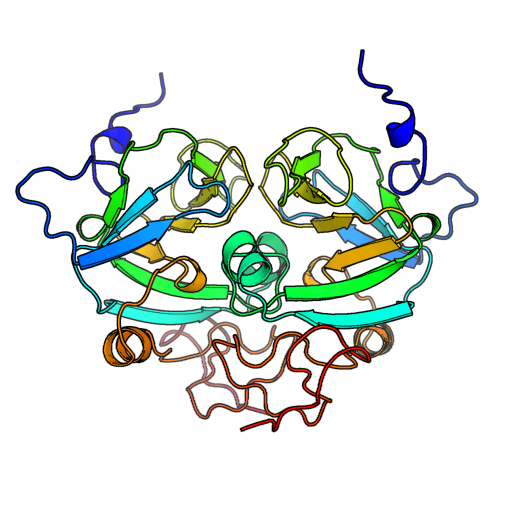N A 1 102 ? 13.234 1.794 -5.031 1 98.31 102 GLN A C 1
ATOM 801 O O . GLN A 1 102 ? 13.266 2.822 -4.352 1 98.31 102 GLN A O 1
ATOM 806 N N . CYS A 1 103 ? 12.125 1.329 -5.445 1 98.81 103 CYS A N 1
ATOM 807 C CA . CYS A 1 103 ? 10.961 2.201 -5.504 1 98.81 103 CYS A CA 1
ATOM 808 C C . CYS A 1 103 ? 10.039 1.966 -4.312 1 98.81 103 CYS A C 1
ATOM 810 O O . CYS A 1 103 ? 9.109 2.736 -4.078 1 98.81 103 CYS A O 1
ATOM 812 N N . GLY A 1 104 ? 10.258 0.892 -3.57 1 98.75 104 GLY A N 1
ATOM 813 C CA . GLY A 1 104 ? 9.484 0.664 -2.357 1 98.75 104 GLY A CA 1
ATOM 814 C C . GLY A 1 104 ? 8.203 -0.103 -2.6 1 98.75 104 GLY A C 1
ATOM 815 O O . GLY A 1 104 ? 7.496 -0.454 -1.652 1 98.75 104 GLY A O 1
ATOM 816 N N . THR A 1 105 ? 7.906 -0.424 -3.889 1 98.94 105 THR A N 1
ATOM 817 C CA . THR A 1 105 ? 6.684 -1.149 -4.215 1 98.94 105 THR A CA 1
ATOM 818 C C . THR A 1 105 ? 6.562 -2.412 -3.365 1 98.94 105 THR A C 1
ATOM 820 O O . THR A 1 105 ? 7.512 -3.188 -3.258 1 98.94 105 THR A O 1
ATOM 823 N N . LEU A 1 106 ? 5.438 -2.557 -2.713 1 98.94 106 LEU A N 1
ATOM 824 C CA . LEU A 1 106 ? 5.129 -3.803 -2.021 1 98.94 106 LEU A CA 1
ATOM 825 C C . LEU A 1 106 ? 4.707 -4.883 -3.01 1 98.94 106 LEU A C 1
ATOM 827 O O . LEU A 1 106 ? 3.816 -4.664 -3.834 1 98.94 106 LEU A O 1
ATOM 831 N N . ILE A 1 107 ? 5.277 -6.062 -2.877 1 98.94 107 ILE A N 1
ATOM 832 C CA . ILE A 1 107 ? 5.148 -7.035 -3.955 1 98.94 107 ILE A CA 1
ATOM 833 C C . ILE A 1 107 ? 4.387 -8.258 -3.457 1 98.94 107 ILE A C 1
ATOM 835 O O . ILE A 1 107 ? 3.471 -8.742 -4.125 1 98.94 107 ILE A O 1
ATOM 839 N N . MET A 1 108 ? 4.77 -8.828 -2.295 1 98.94 108 MET A N 1
ATOM 840 C CA . MET A 1 108 ? 4.141 -10.039 -1.772 1 98.94 108 MET A CA 1
ATOM 841 C C . MET A 1 108 ? 4.492 -10.242 -0.303 1 98.94 108 MET A C 1
ATOM 843 O O . MET A 1 108 ? 5.406 -9.602 0.216 1 98.94 108 MET A O 1
ATOM 847 N N . ASP A 1 109 ? 3.68 -11.031 0.354 1 98.88 109 ASP A N 1
ATOM 848 C CA . ASP A 1 109 ? 4.035 -11.68 1.611 1 98.88 109 ASP A CA 1
ATOM 849 C C . ASP A 1 109 ? 4.484 -13.125 1.374 1 98.88 109 ASP A C 1
ATOM 851 O O . ASP A 1 109 ? 3.74 -13.922 0.802 1 98.88 109 ASP A O 1
ATOM 855 N N . GLU A 1 110 ? 5.664 -13.383 1.825 1 98.88 110 GLU A N 1
ATOM 856 C CA . GLU A 1 110 ? 6.172 -14.742 1.646 1 98.88 110 GLU A CA 1
ATOM 857 C C . GLU A 1 110 ? 5.996 -15.57 2.914 1 98.88 110 GLU A C 1
ATOM 859 O O . GLU A 1 110 ? 6.469 -15.188 3.984 1 98.88 110 GLU A O 1
ATOM 864 N N . GLY A 1 111 ? 5.234 -16.609 2.754 1 98.19 111 GLY A N 1
ATOM 865 C CA . GLY A 1 111 ? 5.141 -17.594 3.82 1 98.19 111 GLY A CA 1
ATOM 866 C C . GLY A 1 111 ? 6.121 -18.75 3.658 1 98.19 111 GLY A C 1
ATOM 867 O O . GLY A 1 111 ? 7.02 -18.688 2.816 1 98.19 111 GLY A O 1
ATOM 868 N N . ARG A 1 112 ? 6.008 -19.75 4.508 1 95.75 112 ARG A N 1
ATOM 869 C CA . ARG A 1 112 ? 6.918 -20.891 4.484 1 95.75 112 ARG A CA 1
ATOM 870 C C . ARG A 1 112 ? 6.727 -21.719 3.215 1 95.75 112 ARG A C 1
ATOM 872 O O . ARG A 1 112 ? 7.703 -22.156 2.596 1 95.75 112 ARG A O 1
ATOM 879 N N . ASN A 1 113 ? 5.457 -21.812 2.84 1 94.44 113 ASN A N 1
ATOM 880 C CA . ASN A 1 113 ? 5.184 -22.734 1.732 1 94.44 113 ASN A CA 1
ATOM 881 C C . ASN A 1 113 ? 4.562 -22 0.546 1 94.44 113 ASN A C 1
ATOM 883 O O . ASN A 1 113 ? 4.695 -22.438 -0.598 1 94.44 113 ASN A O 1
ATOM 887 N N . MET A 1 114 ? 3.844 -20.969 0.848 1 98.19 114 MET A N 1
ATOM 888 C CA . MET A 1 114 ? 3.086 -20.234 -0.163 1 98.19 114 MET A CA 1
ATOM 889 C C . MET A 1 114 ? 3.449 -18.75 -0.152 1 98.19 114 MET A C 1
ATOM 891 O O . MET A 1 114 ? 4.164 -18.297 0.739 1 98.19 114 MET A O 1
ATOM 895 N N . VAL A 1 115 ? 3.055 -18.109 -1.196 1 98.69 115 VAL A N 1
ATOM 896 C CA . VAL A 1 115 ? 3.18 -16.656 -1.245 1 98.69 115 VAL A CA 1
ATOM 897 C C . VAL A 1 115 ? 1.797 -16.016 -1.371 1 98.69 115 VAL A C 1
ATOM 899 O O . VAL A 1 115 ? 0.888 -16.609 -1.962 1 98.69 115 VAL A O 1
ATOM 902 N N . LEU A 1 116 ? 1.599 -14.906 -0.75 1 98.88 116 LEU A N 1
ATOM 903 C CA . LEU A 1 116 ? 0.482 -13.992 -0.969 1 98.88 116 LEU A CA 1
ATOM 904 C C . LEU A 1 116 ? 0.895 -12.836 -1.876 1 98.88 116 LEU A C 1
ATOM 906 O O . LEU A 1 116 ? 1.493 -11.859 -1.413 1 98.88 116 LEU A O 1
ATOM 910 N N . LEU A 1 117 ? 0.583 -12.961 -3.145 1 98.94 117 LEU A N 1
ATOM 911 C CA . LEU A 1 117 ? 0.987 -12 -4.168 1 98.94 117 LEU A CA 1
ATOM 912 C C . LEU A 1 117 ? -0.05 -10.891 -4.312 1 98.94 117 LEU A C 1
ATOM 914 O O . LEU A 1 117 ? -1.255 -11.156 -4.273 1 98.94 117 LEU A O 1
ATOM 918 N N . PHE A 1 118 ? 0.43 -9.68 -4.578 1 98.94 118 PHE A N 1
ATOM 919 C CA . PHE A 1 118 ? -0.496 -8.57 -4.734 1 98.94 118 PHE A CA 1
ATOM 920 C C . PHE A 1 118 ? -0.87 -8.375 -6.199 1 98.94 118 PHE A C 1
ATOM 922 O O . PHE A 1 118 ? -0.041 -7.949 -7.008 1 98.94 118 PHE A O 1
ATOM 929 N N . PRO A 1 119 ? -2.104 -8.531 -6.559 1 98.88 119 PRO A N 1
ATOM 930 C CA . PRO A 1 119 ? -2.518 -8.656 -7.957 1 98.88 119 PRO A CA 1
ATOM 931 C C . PRO A 1 119 ? -2.438 -7.336 -8.719 1 98.88 119 PRO A C 1
ATOM 933 O O . PRO A 1 119 ? -2.412 -7.328 -9.953 1 98.88 119 PRO A O 1
ATOM 936 N N . THR A 1 120 ? -2.424 -6.219 -8.031 1 98.75 120 THR A N 1
ATOM 937 C CA . THR A 1 120 ? -2.43 -4.922 -8.703 1 98.75 120 THR A CA 1
ATOM 938 C C . THR A 1 120 ? -1.132 -4.707 -9.477 1 98.75 120 THR A C 1
ATOM 940 O O . THR A 1 120 ? -1.033 -3.789 -10.297 1 98.75 120 THR A O 1
ATOM 943 N N . LEU A 1 121 ? -0.174 -5.547 -9.305 1 98.88 121 LEU A N 1
ATOM 944 C CA . LEU A 1 121 ? 1.101 -5.438 -10.008 1 98.88 121 LEU A CA 1
ATOM 945 C C . LEU A 1 121 ? 1.084 -6.258 -11.289 1 98.88 121 LEU A C 1
ATOM 947 O O . LEU A 1 121 ? 2.018 -6.18 -12.094 1 98.88 121 LEU A O 1
ATOM 951 N N . LEU A 1 122 ? 0.071 -7.035 -11.469 1 98.81 122 LEU A N 1
ATOM 952 C CA . LEU A 1 122 ? 0.034 -7.973 -12.594 1 98.81 122 LEU A CA 1
ATOM 953 C C . LEU A 1 122 ? -0.466 -7.285 -13.859 1 98.81 122 LEU A C 1
ATOM 955 O O . LEU A 1 122 ? -1.351 -6.426 -13.797 1 98.81 122 LEU A O 1
ATOM 959 N N . LYS A 1 123 ? 0.107 -7.703 -14.93 1 97.88 123 LYS A N 1
ATOM 960 C CA . LYS A 1 123 ? -0.353 -7.266 -16.25 1 97.88 123 LYS A CA 1
ATOM 961 C C . LYS A 1 123 ? -1.324 -8.273 -16.859 1 97.88 123 LYS A C 1
ATOM 963 O O . LYS A 1 123 ? -0.929 -9.117 -17.672 1 97.88 123 LYS A O 1
ATOM 968 N N . PHE A 1 124 ? -2.572 -8.078 -16.484 1 97.06 124 PHE A N 1
ATOM 969 C CA . PHE A 1 124 ? -3.584 -8.969 -17.047 1 97.06 124 PHE A CA 1
ATOM 970 C C . PHE A 1 124 ? -3.709 -8.773 -18.547 1 97.06 124 PHE A C 1
ATOM 972 O O . PHE A 1 124 ? -3.701 -7.641 -19.031 1 97.06 124 PHE A O 1
ATOM 979 N N . GLN A 1 125 ? -3.902 -9.852 -19.266 1 94.75 125 GLN A N 1
ATOM 980 C CA . GLN A 1 125 ? -3.932 -9.797 -20.719 1 94.75 125 GLN A CA 1
ATOM 981 C C . GLN A 1 125 ? -5.363 -9.781 -21.234 1 94.75 125 GLN A C 1
ATOM 983 O O . GLN A 1 125 ? -5.602 -9.469 -22.406 1 94.75 125 GLN A O 1
ATOM 988 N N . ASN A 1 126 ? -6.27 -10.227 -20.469 1 93.94 126 ASN A N 1
ATOM 989 C CA . ASN A 1 126 ? -7.68 -10.25 -20.844 1 93.94 126 ASN A CA 1
ATOM 990 C C . ASN A 1 126 ? -8.578 -10.281 -19.609 1 93.94 126 ASN A C 1
ATOM 992 O O . ASN A 1 126 ? -8.094 -10.406 -18.484 1 93.94 126 ASN A O 1
ATOM 996 N N . GLN A 1 127 ? -9.844 -10.188 -19.828 1 93.38 127 GLN A N 1
ATOM 997 C CA . GLN A 1 127 ? -10.812 -10.078 -18.75 1 93.38 127 GLN A CA 1
ATOM 998 C C . GLN A 1 127 ? -10.961 -11.398 -18 1 93.38 127 GLN A C 1
ATOM 1000 O O . GLN A 1 127 ? -11.289 -11.414 -16.812 1 93.38 127 GLN A O 1
ATOM 1005 N N . ILE A 1 128 ? -10.742 -12.43 -18.672 1 95.19 128 ILE A N 1
ATOM 1006 C CA . ILE A 1 128 ? -10.852 -13.742 -18.047 1 95.19 128 ILE A CA 1
ATOM 1007 C C . ILE A 1 128 ? -9.797 -13.883 -16.953 1 95.19 128 ILE A C 1
ATOM 1009 O O . ILE A 1 128 ? -10.094 -14.344 -15.844 1 95.19 128 ILE A O 1
ATOM 1013 N N . GLN A 1 129 ? -8.594 -13.469 -17.266 1 94.75 129 GLN A N 1
ATOM 1014 C CA . GLN A 1 129 ? -7.527 -13.492 -16.266 1 94.75 129 GLN A CA 1
ATOM 1015 C C . GLN A 1 129 ? -7.895 -12.641 -15.047 1 94.75 129 GLN A C 1
ATOM 1017 O O . GLN A 1 129 ? -7.688 -13.055 -13.906 1 94.75 129 GLN A O 1
ATOM 1022 N N . LYS A 1 130 ? -8.391 -11.531 -15.336 1 95.12 130 LYS A N 1
ATOM 1023 C CA . LYS A 1 130 ? -8.805 -10.656 -14.25 1 95.12 130 LYS A CA 1
ATOM 1024 C C . LYS A 1 130 ? -9.867 -11.312 -13.375 1 95.12 130 LYS A C 1
ATOM 1026 O O . LYS A 1 130 ? -9.805 -11.242 -12.148 1 95.12 130 LYS A O 1
ATOM 1031 N N . LYS A 1 131 ? -10.797 -11.969 -13.953 1 96.81 131 LYS A N 1
ATOM 1032 C CA . LYS A 1 131 ? -11.883 -12.641 -13.242 1 96.81 131 LYS A CA 1
ATOM 1033 C C . LYS A 1 131 ? -11.344 -13.773 -12.375 1 96.81 131 LYS A C 1
ATOM 1035 O O . LYS A 1 131 ? -11.875 -14.039 -11.289 1 96.81 131 LYS A O 1
ATOM 1040 N N . ASN A 1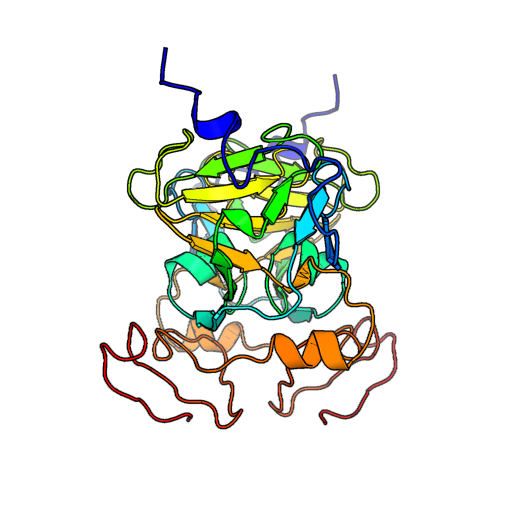 132 ? -10.281 -14.422 -12.867 1 97.94 132 ASN A N 1
ATOM 1041 C CA . ASN A 1 132 ? -9.672 -15.516 -12.109 1 97.94 132 ASN A CA 1
ATOM 1042 C C . ASN A 1 132 ? -9.156 -15.039 -10.758 1 97.94 132 ASN A C 1
ATOM 1044 O O . ASN A 1 132 ? -8.992 -15.836 -9.836 1 97.94 132 ASN A O 1
ATOM 1048 N N . PHE A 1 133 ? -8.961 -13.805 -10.609 1 98.44 133 PHE A N 1
ATOM 1049 C CA . PHE A 1 133 ? -8.367 -13.266 -9.391 1 98.44 133 PHE A CA 1
ATOM 1050 C C . PHE A 1 133 ? -9.438 -12.664 -8.484 1 98.44 133 PHE A C 1
ATOM 1052 O O . PHE A 1 133 ? -9.117 -12.023 -7.484 1 98.44 133 PHE A O 1
ATOM 1059 N N . GLU A 1 134 ? -10.664 -12.883 -8.82 1 97.62 134 GLU A N 1
ATOM 1060 C CA . GLU A 1 134 ? -11.75 -12.383 -7.992 1 97.62 134 GLU A CA 1
ATOM 1061 C C . GLU A 1 134 ? -11.648 -12.906 -6.562 1 97.62 134 GLU A C 1
ATOM 1063 O O . GLU A 1 134 ? -11.344 -14.078 -6.348 1 97.62 134 GLU A O 1
ATOM 1068 N N . VAL A 1 135 ? -11.961 -12.078 -5.621 1 98.5 135 VAL A N 1
ATOM 1069 C CA . VAL A 1 135 ? -11.773 -12.414 -4.215 1 98.5 135 VAL A CA 1
ATOM 1070 C C . VAL A 1 135 ? -12.898 -13.336 -3.75 1 98.5 135 VAL A C 1
ATOM 1072 O O . VAL A 1 135 ? -14.039 -13.219 -4.211 1 98.5 135 VAL A O 1
ATOM 1075 N N . GLN A 1 136 ? -12.562 -14.133 -2.773 1 98.44 136 GLN A N 1
ATOM 1076 C CA . GLN A 1 136 ? -13.516 -15.109 -2.264 1 98.44 136 GLN A CA 1
ATOM 1077 C C . GLN A 1 136 ? -14.102 -14.656 -0.93 1 98.44 136 GLN A C 1
ATOM 1079 O O . GLN A 1 136 ? -15.156 -15.148 -0.515 1 98.44 136 GLN A O 1
ATOM 1084 N N . CYS A 1 137 ? -13.383 -13.766 -0.232 1 98.75 137 CYS A N 1
ATOM 1085 C CA . CYS A 1 137 ? -13.859 -13.352 1.083 1 98.75 137 CYS A CA 1
ATOM 1086 C C . CYS A 1 137 ? -13.062 -12.148 1.59 1 98.75 137 CYS A C 1
ATOM 1088 O O . CYS A 1 137 ? -12.109 -11.711 0.943 1 98.75 137 CYS A O 1
ATOM 1090 N N . HIS A 1 138 ? -13.531 -11.625 2.691 1 98.88 138 HIS A N 1
ATOM 1091 C CA . HIS A 1 138 ? -12.859 -10.609 3.502 1 98.88 138 HIS A CA 1
ATOM 1092 C C . HIS A 1 138 ? -12.414 -11.188 4.844 1 98.88 138 HIS A C 1
ATOM 1094 O O . HIS A 1 138 ? -13.195 -11.852 5.523 1 98.88 138 HIS A O 1
ATOM 1100 N N . MET A 1 139 ? -11.227 -10.914 5.168 1 98.88 139 MET A N 1
ATOM 1101 C CA . MET A 1 139 ? -10.703 -11.312 6.469 1 98.88 139 MET A CA 1
ATOM 1102 C C . MET A 1 139 ? -10.492 -10.102 7.371 1 98.88 1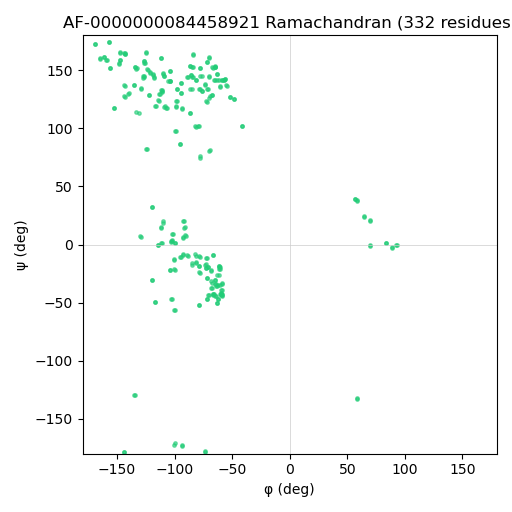39 MET A C 1
ATOM 1104 O O . MET A 1 139 ? -10.141 -9.023 6.891 1 98.88 139 MET A O 1
ATOM 1108 N N . PHE A 1 140 ? -10.695 -10.32 8.773 1 98.88 140 PHE A N 1
ATOM 1109 C CA . PHE A 1 140 ? -10.531 -9.281 9.789 1 98.88 140 PHE A CA 1
ATOM 1110 C C . PHE A 1 140 ? -11.422 -8.078 9.477 1 98.88 140 PHE A C 1
ATOM 1112 O O . PHE A 1 140 ? -10.992 -6.934 9.633 1 98.88 140 PHE A O 1
ATOM 1119 N N . TYR A 1 141 ? -12.602 -8.328 9.016 1 98.75 141 TYR A N 1
ATOM 1120 C CA . TYR A 1 141 ? -13.492 -7.312 8.469 1 98.75 141 TYR A CA 1
ATOM 1121 C C . TYR A 1 141 ? -13.906 -6.316 9.539 1 98.75 141 TYR A C 1
ATOM 1123 O O . TYR A 1 141 ? -14.109 -5.133 9.25 1 98.75 141 TYR A O 1
ATOM 1131 N N . PRO A 1 142 ? -14.023 -6.641 10.82 1 98.25 142 PRO A N 1
ATOM 1132 C CA . PRO A 1 142 ? -14.383 -5.641 11.828 1 98.25 142 PRO A CA 1
ATOM 1133 C C . PRO A 1 142 ? -13.359 -4.508 11.93 1 98.25 142 PRO A C 1
ATOM 1135 O O . PRO A 1 142 ? -13.656 -3.449 12.484 1 98.25 142 PRO A O 1
ATOM 1138 N N . GLN A 1 143 ? -12.195 -4.695 11.461 1 98 143 GLN A N 1
ATOM 1139 C CA . GLN A 1 143 ? -11.156 -3.678 11.516 1 98 143 GLN A CA 1
ATOM 1140 C C . GLN A 1 143 ? -11.172 -2.805 10.266 1 98 143 GLN A C 1
ATOM 1142 O O . GLN A 1 143 ? -10.328 -1.926 10.102 1 98 143 GLN A O 1
ATOM 1147 N N . ARG A 1 144 ? -12.195 -2.986 9.422 1 98 144 ARG A N 1
ATOM 1148 C CA . ARG A 1 144 ? -12.234 -2.275 8.148 1 98 144 ARG A CA 1
ATOM 1149 C C . ARG A 1 144 ? -12.359 -0.77 8.359 1 98 144 ARG A C 1
ATOM 1151 O O . ARG A 1 144 ? -12.906 -0.326 9.375 1 98 144 ARG A O 1
ATOM 1158 N N . VAL A 1 145 ? -11.859 -0.028 7.387 1 97.44 145 VAL A N 1
ATOM 1159 C CA . VAL A 1 145 ? -11.984 1.425 7.422 1 97.44 145 V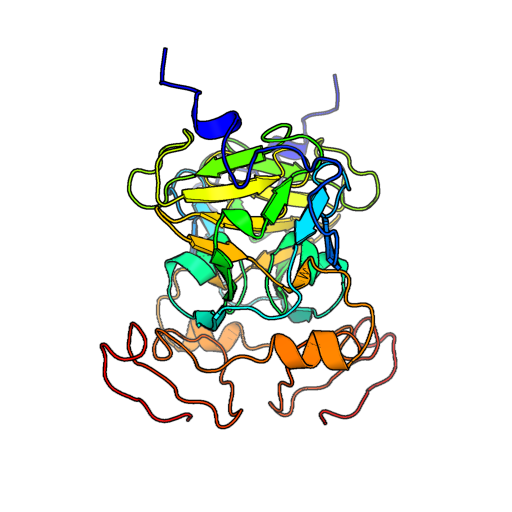AL A CA 1
ATOM 1160 C C . VAL A 1 145 ? -12.867 1.894 6.266 1 97.44 145 VAL A C 1
ATOM 1162 O O . VAL A 1 145 ? -13.039 3.096 6.055 1 97.44 145 VAL A O 1
ATOM 1165 N N . VAL A 1 146 ? -13.336 0.983 5.473 1 97.31 146 VAL A N 1
ATOM 1166 C CA . VAL A 1 146 ? -14.281 1.226 4.387 1 97.31 146 VAL A CA 1
ATOM 1167 C C . VAL A 1 146 ? -15.258 0.056 4.277 1 97.31 146 VAL A C 1
ATOM 1169 O O . VAL A 1 146 ? -14.859 -1.105 4.398 1 97.31 146 VAL A O 1
ATOM 1172 N N . ASP A 1 147 ? -16.484 0.362 4.109 1 96.62 147 ASP A N 1
ATOM 1173 C CA . ASP A 1 147 ? -17.469 -0.689 3.906 1 96.62 147 ASP A CA 1
ATOM 1174 C C . ASP A 1 147 ? -17.422 -1.229 2.479 1 96.62 147 ASP A C 1
ATOM 1176 O O . ASP A 1 147 ? -17.359 -0.458 1.519 1 96.62 147 ASP A O 1
ATOM 1180 N N . LEU A 1 148 ? -17.438 -2.496 2.314 1 96.94 148 LEU A N 1
ATOM 1181 C CA . LEU A 1 148 ? -17.438 -3.148 1.01 1 96.94 148 LEU A CA 1
ATOM 1182 C C . LEU A 1 148 ? -18.625 -4.098 0.876 1 96.94 148 LEU A C 1
ATOM 1184 O O . LEU A 1 148 ? -18.484 -5.305 1.075 1 96.94 148 LEU A O 1
ATOM 1188 N N . PRO A 1 149 ? -19.75 -3.609 0.549 1 95.75 149 PRO A N 1
ATOM 1189 C CA . PRO A 1 149 ? -20.922 -4.469 0.389 1 95.75 149 PRO A CA 1
ATOM 1190 C C . PRO A 1 149 ? -20.922 -5.234 -0.932 1 95.75 149 PRO A C 1
ATOM 1192 O O . PRO A 1 149 ? -21.797 -5.023 -1.775 1 95.75 149 PRO A O 1
ATOM 1195 N N . ASP A 1 150 ? -20.141 -6.254 -1.067 1 96.12 150 ASP A N 1
ATOM 1196 C CA . ASP A 1 150 ? -19.953 -6.938 -2.346 1 96.12 150 ASP A CA 1
ATOM 1197 C C . ASP A 1 150 ? -20.547 -8.336 -2.312 1 96.12 150 ASP A C 1
ATOM 1199 O O . ASP A 1 150 ? -20.375 -9.117 -3.25 1 96.12 150 ASP A O 1
ATOM 1203 N N . GLY A 1 151 ? -21.125 -8.68 -1.221 1 96.75 151 GLY A N 1
ATOM 1204 C CA . GLY A 1 151 ? -21.828 -9.953 -1.111 1 96.75 151 GLY A CA 1
ATOM 1205 C C . GLY A 1 151 ? -20.922 -11.117 -0.788 1 96.75 151 GLY A C 1
ATOM 1206 O O . GLY A 1 151 ? -21.375 -12.258 -0.704 1 96.75 151 GLY A O 1
ATOM 1207 N N . LYS A 1 152 ? -19.688 -10.906 -0.625 1 98.25 152 LYS A N 1
ATOM 1208 C CA . LYS A 1 152 ? -18.734 -11.961 -0.283 1 98.25 152 LYS A CA 1
ATOM 1209 C C . LYS A 1 152 ? -18.703 -12.203 1.224 1 98.25 152 LYS A C 1
ATOM 1211 O O . LYS A 1 152 ? -18.969 -11.289 2.01 1 98.25 152 LYS A O 1
A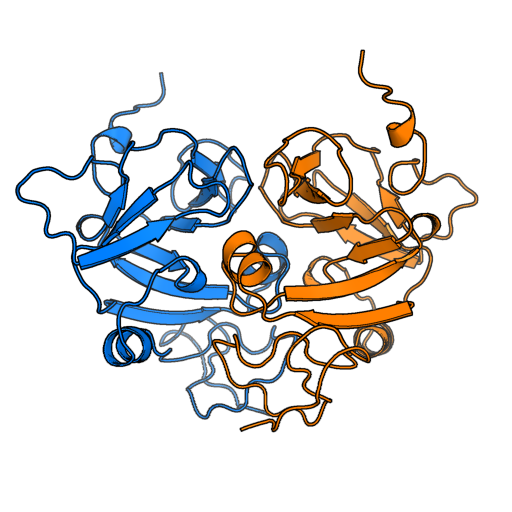TOM 1216 N N . PRO A 1 153 ? -18.359 -13.43 1.633 1 98.56 153 PRO A N 1
ATOM 1217 C CA . PRO A 1 153 ? -18.234 -13.695 3.066 1 98.56 153 PRO A CA 1
ATOM 1218 C C . PRO A 1 153 ? -17.266 -12.75 3.766 1 98.56 153 PRO A C 1
ATOM 1220 O O . PRO A 1 153 ? -16.203 -12.43 3.219 1 98.56 153 PRO A O 1
ATOM 1223 N N . LYS A 1 154 ? -17.703 -12.289 4.949 1 98.81 154 LYS A N 1
ATOM 1224 C CA . LYS A 1 154 ? -16.875 -11.461 5.832 1 98.81 154 LYS A CA 1
ATOM 1225 C C . LYS A 1 154 ? -16.562 -12.195 7.129 1 98.81 154 LYS A C 1
ATOM 1227 O O . LYS A 1 154 ? -17.469 -12.617 7.848 1 98.81 154 LYS A O 1
ATOM 1232 N N . TRP A 1 155 ? -15.258 -12.297 7.391 1 98.81 155 TRP A N 1
ATOM 1233 C CA . TRP A 1 155 ? -14.82 -13.039 8.57 1 98.81 155 TRP A CA 1
ATOM 1234 C C . TRP A 1 155 ? -14.266 -12.094 9.625 1 98.81 155 TRP A C 1
ATOM 1236 O O . TRP A 1 155 ? -13.578 -11.117 9.305 1 98.81 155 TRP A O 1
ATOM 1246 N N . ALA A 1 156 ? -14.477 -12.383 10.961 1 98.81 156 ALA A N 1
ATOM 1247 C CA . ALA A 1 156 ? -13.945 -11.578 12.055 1 98.81 156 ALA A CA 1
ATOM 1248 C C . ALA A 1 156 ? -12.422 -11.68 12.125 1 98.81 156 ALA A C 1
ATOM 1250 O O . ALA A 1 156 ? -11.75 -10.742 12.562 1 98.81 156 ALA A O 1
ATOM 1251 N N . GLY A 1 157 ? -11.875 -12.828 11.766 1 98.44 157 GLY A N 1
ATOM 1252 C CA . GLY A 1 157 ? -10.453 -13.133 11.688 1 98.44 157 GLY A CA 1
ATOM 1253 C C . GLY A 1 157 ? -10.062 -13.867 10.422 1 98.44 157 GLY A C 1
ATOM 1254 O O . GLY A 1 157 ? -10.406 -13.438 9.32 1 98.44 157 GLY A O 1
ATOM 1255 N N . LEU A 1 158 ? -9.352 -14.961 10.57 1 98.12 158 LEU A N 1
ATOM 1256 C CA . LEU A 1 158 ? -8.961 -15.805 9.445 1 98.12 158 LEU A CA 1
ATOM 1257 C C . LEU A 1 158 ? -10.156 -16.594 8.914 1 98.12 158 LEU A C 1
ATOM 1259 O O . LEU A 1 158 ? -10.969 -17.094 9.688 1 98.12 158 LEU A O 1
ATOM 1263 N N . ASP A 1 159 ? -10.211 -16.625 7.621 1 97.94 159 ASP A N 1
ATOM 1264 C CA . ASP A 1 159 ? -11.312 -17.328 6.988 1 97.94 159 ASP A CA 1
ATOM 1265 C C . ASP A 1 159 ? -11.344 -18.797 7.406 1 97.94 159 ASP A C 1
ATOM 1267 O O . ASP A 1 159 ? -10.297 -19.453 7.48 1 97.94 159 ASP A O 1
ATOM 1271 N N . GLY A 1 160 ? -12.547 -19.312 7.602 1 97.25 160 GLY A N 1
ATOM 1272 C CA . GLY A 1 160 ? -12.758 -20.703 7.996 1 97.25 160 GLY A CA 1
ATOM 1273 C C . GLY A 1 160 ? -12.305 -20.984 9.414 1 97.25 160 GLY A C 1
ATOM 1274 O O . GLY A 1 160 ? -12.477 -22.109 9.906 1 97.25 160 GLY A O 1
ATOM 1275 N N . LYS A 1 161 ? -11.781 -20.016 10.109 1 97.81 161 LYS A N 1
ATOM 1276 C CA . LYS A 1 161 ? -11.266 -20.203 11.461 1 97.81 161 LYS A CA 1
ATOM 1277 C C . LYS A 1 161 ? -11.828 -19.172 12.422 1 97.81 161 LYS A C 1
ATOM 1279 O O . LYS A 1 161 ? -11.32 -19 13.531 1 97.81 161 LYS A O 1
ATOM 1284 N N . SER A 1 162 ? -12.734 -18.406 11.984 1 98.12 162 SER A N 1
ATOM 1285 C CA . SER A 1 162 ? -13.398 -17.391 12.789 1 98.12 162 SER A CA 1
ATOM 1286 C C . SER A 1 162 ? -14.867 -17.25 12.422 1 98.12 162 SER A C 1
ATOM 1288 O O . SER A 1 162 ? -15.359 -17.969 11.547 1 98.12 162 SER A O 1
ATOM 1290 N N . GLU A 1 163 ? -15.555 -16.359 13.047 1 98.38 163 GLU A N 1
ATOM 1291 C CA . GLU A 1 163 ? -16.984 -16.203 12.805 1 98.38 163 GLU A CA 1
ATOM 1292 C C . GLU A 1 163 ? -17.25 -15.289 11.609 1 98.38 163 GLU A C 1
ATOM 1294 O O . GLU A 1 163 ? -16.516 -14.336 11.375 1 98.38 163 GLU A O 1
ATOM 1299 N N . LEU A 1 164 ? -18.297 -15.648 10.953 1 98.38 164 LEU A N 1
ATOM 1300 C CA . LEU A 1 164 ? -18.797 -14.727 9.938 1 98.38 164 LEU A CA 1
ATOM 1301 C C . LEU A 1 164 ? -19.406 -13.484 10.586 1 98.38 164 LEU A C 1
ATOM 1303 O O . LEU A 1 164 ? -20.047 -13.586 11.633 1 98.38 164 LEU A O 1
ATOM 1307 N N . VAL A 1 165 ? -19.25 -12.336 9.938 1 98.19 165 VAL A N 1
ATOM 1308 C CA . VAL A 1 165 ? -19.844 -11.094 10.43 1 98.19 165 VAL A CA 1
ATOM 1309 C C . VAL A 1 165 ? -20.672 -10.445 9.32 1 98.19 165 VAL A C 1
ATOM 1311 O O . VAL A 1 165 ? -20.438 -10.703 8.133 1 98.19 165 VAL A O 1
ATOM 1314 N N . PRO A 1 166 ? -21.641 -9.617 9.672 1 95.88 166 PRO A N 1
ATOM 1315 C CA . PRO A 1 166 ? -22.469 -8.961 8.664 1 95.88 166 PRO A CA 1
ATOM 1316 C C . PRO A 1 166 ? -21.688 -7.949 7.828 1 95.88 166 PRO A C 1
ATOM 1318 O O . PRO A 1 166 ? -20.672 -7.422 8.281 1 95.88 166 PRO A O 1
ATOM 1321 N N . GLU A 1 167 ? -22.125 -7.703 6.551 1 91.5 167 GLU A N 1
ATOM 1322 C CA . GLU A 1 167 ? -21.531 -6.746 5.625 1 91.5 167 GLU A CA 1
ATOM 1323 C C . GLU A 1 167 ? -21.641 -5.32 6.156 1 91.5 167 GLU A C 1
ATOM 1325 O O . GLU A 1 167 ? -20.766 -4.492 5.926 1 91.5 167 GLU A O 1
ATOM 1330 N N . SER A 1 168 ? -22.797 -4.824 6.582 1 80.5 168 SER A N 1
ATOM 1331 C CA . SER A 1 168 ? -23.062 -3.527 7.199 1 80.5 168 SER A CA 1
ATOM 1332 C C . SER A 1 168 ? -23.797 -3.688 8.531 1 80.5 168 SER A C 1
ATOM 1334 O O . SER A 1 168 ? -24.5 -4.672 8.734 1 80.5 168 SER A O 1
ATOM 1336 N N . MET B 1 1 ? 26.953 18.969 -3.223 1 46.78 1 MET B N 1
ATOM 1337 C CA . MET B 1 1 ? 26.188 18.359 -2.145 1 46.78 1 MET B CA 1
ATOM 1338 C C . MET B 1 1 ? 24.719 18.797 -2.199 1 46.78 1 MET B C 1
ATOM 1340 O O . MET B 1 1 ? 24.438 19.984 -2.275 1 46.78 1 MET B O 1
ATOM 1344 N N . SER B 1 2 ? 23.844 17.891 -2.637 1 61.84 2 SER B N 1
ATOM 1345 C CA . SER B 1 2 ? 22.484 18.375 -2.869 1 61.84 2 SER B CA 1
ATOM 1346 C C . SER B 1 2 ? 21.969 19.188 -1.683 1 61.84 2 SER B C 1
ATOM 1348 O O . SER B 1 2 ? 22.406 18.969 -0.547 1 61.84 2 SER B O 1
ATOM 1350 N N . ASP B 1 3 ? 21.547 20.312 -1.831 1 79.56 3 ASP B N 1
ATOM 1351 C CA . ASP B 1 3 ? 20.953 21.172 -0.82 1 79.56 3 ASP B CA 1
ATOM 1352 C C . ASP B 1 3 ? 20.016 20.391 0.094 1 79.56 3 ASP B C 1
ATOM 1354 O O . ASP B 1 3 ? 19.016 19.844 -0.362 1 79.56 3 ASP B O 1
ATOM 1358 N N . GLN B 1 4 ? 20.562 20.062 1.362 1 91.25 4 GLN B N 1
ATOM 1359 C CA . GLN B 1 4 ? 19.828 19.266 2.35 1 91.25 4 GLN B CA 1
ATOM 1360 C C . GLN B 1 4 ? 19.047 20.156 3.301 1 91.25 4 GLN B C 1
ATOM 1362 O O . GLN B 1 4 ? 18.625 19.719 4.379 1 91.25 4 GLN B O 1
ATOM 1367 N N . THR B 1 5 ? 18.766 21.406 2.912 1 94.75 5 THR B N 1
ATOM 1368 C CA . THR B 1 5 ? 18.078 22.359 3.775 1 94.75 5 THR B CA 1
ATOM 1369 C C . THR B 1 5 ? 16.625 21.938 3.998 1 94.75 5 THR B C 1
ATOM 1371 O O . THR B 1 5 ? 16 22.344 4.98 1 94.75 5 THR B O 1
ATOM 1374 N N . TRP B 1 6 ? 16.141 21.156 3.098 1 96.69 6 TRP B N 1
ATOM 1375 C CA . TRP B 1 6 ? 14.766 20.688 3.217 1 96.69 6 TRP B CA 1
ATOM 1376 C C . TRP B 1 6 ? 14.57 19.891 4.504 1 96.69 6 TRP B C 1
ATOM 1378 O O . TRP B 1 6 ? 13.461 19.844 5.043 1 96.69 6 TRP B O 1
ATOM 1388 N N . LYS B 1 7 ? 15.539 19.359 5.137 1 97.38 7 LYS B N 1
ATOM 1389 C CA . LYS B 1 7 ? 15.445 18.516 6.336 1 97.38 7 LYS B CA 1
ATOM 1390 C C . LYS B 1 7 ? 15.102 19.359 7.562 1 97.38 7 LYS B C 1
ATOM 1392 O O . LYS B 1 7 ? 14.703 18.828 8.594 1 97.38 7 LYS B O 1
ATOM 1397 N N . THR B 1 8 ? 15.297 20.625 7.434 1 96.06 8 THR B N 1
ATOM 1398 C CA . THR B 1 8 ? 15.055 21.5 8.578 1 96.06 8 THR B CA 1
ATOM 1399 C C . THR B 1 8 ? 13.727 22.219 8.43 1 96.06 8 THR B C 1
ATOM 1401 O O . THR B 1 8 ? 13.398 23.094 9.234 1 96.06 8 THR B O 1
ATOM 1404 N N . LYS B 1 9 ? 13.016 21.922 7.441 1 96.81 9 LYS B N 1
ATOM 1405 C CA . LYS B 1 9 ? 11.727 22.531 7.156 1 96.81 9 LYS B CA 1
ATOM 1406 C C . LYS B 1 9 ? 10.586 21.531 7.316 1 96.81 9 LYS B C 1
ATOM 1408 O O . LYS B 1 9 ? 10.805 20.328 7.281 1 96.81 9 LYS B O 1
ATOM 1413 N N . PRO B 1 10 ? 9.406 22.047 7.465 1 97.31 10 PRO B N 1
ATOM 1414 C CA . PRO B 1 10 ? 8.258 21.125 7.457 1 97.31 10 PRO B CA 1
ATOM 1415 C C . PRO B 1 10 ? 8.195 20.281 6.184 1 97.31 10 PRO B C 1
ATOM 1417 O O . PRO B 1 10 ? 8.531 20.766 5.102 1 97.31 10 PRO B O 1
ATOM 1420 N N . PRO B 1 11 ? 7.812 19.031 6.273 1 98.44 11 PRO B N 1
ATOM 1421 C CA . PRO B 1 11 ? 7.289 18.391 7.48 1 98.44 11 PRO B CA 1
ATOM 1422 C C . PRO B 1 11 ? 8.383 17.734 8.32 1 98.44 11 PRO B C 1
ATOM 1424 O O . PRO B 1 11 ? 8.094 17 9.266 1 98.44 11 PRO B O 1
ATOM 1427 N N . TYR B 1 12 ? 9.625 18.047 8.078 1 98.5 12 TYR B N 1
ATOM 1428 C CA . TYR B 1 12 ? 10.711 17.297 8.703 1 98.5 12 TYR B CA 1
ATOM 1429 C C . TYR B 1 12 ? 11.32 18.094 9.852 1 98.5 12 TYR B C 1
ATOM 1431 O O . TYR B 1 12 ? 12.297 17.656 10.469 1 98.5 12 TYR B O 1
ATOM 1439 N N . GLN B 1 13 ? 10.758 19.25 10.094 1 97.06 13 GLN B N 1
ATOM 1440 C CA . GLN B 1 13 ? 11.141 19.969 11.305 1 97.06 13 GLN B CA 1
ATOM 1441 C C . GLN B 1 13 ? 10.625 19.25 12.547 1 97.06 13 GLN B C 1
ATOM 1443 O O . GLN B 1 13 ? 9.43 18.984 12.672 1 97.06 13 GLN B O 1
ATOM 1448 N N . LYS B 1 14 ? 11.492 18.969 13.508 1 96.62 14 LYS B N 1
ATOM 1449 C CA . LYS B 1 14 ? 11.07 18.297 14.734 1 96.62 14 LYS B CA 1
ATOM 1450 C C . LYS B 1 14 ? 10.078 19.156 15.508 1 96.62 14 LYS B C 1
ATOM 1452 O O . LYS B 1 14 ? 10.227 20.375 15.594 1 96.62 14 LYS B O 1
ATOM 1457 N N . PRO B 1 15 ? 9.102 18.484 16.078 1 96.56 15 PRO B N 1
ATOM 1458 C CA . PRO B 1 15 ? 8.125 19.281 16.828 1 96.56 15 PRO B CA 1
ATOM 1459 C C . PRO B 1 15 ? 8.727 19.922 18.078 1 96.56 15 PRO B C 1
ATOM 1461 O O . PRO B 1 15 ? 9.344 19.234 18.891 1 96.56 15 PRO B O 1
ATOM 1464 N N . ASP B 1 16 ? 8.516 21.203 18.172 1 94.38 16 ASP B N 1
ATOM 1465 C CA . ASP B 1 16 ? 8.953 21.906 19.359 1 94.38 16 ASP B CA 1
ATOM 1466 C C . ASP B 1 16 ? 7.785 22.156 20.312 1 94.38 16 ASP B C 1
ATOM 1468 O O . ASP B 1 16 ? 6.715 21.562 20.156 1 94.38 16 ASP B O 1
ATOM 1472 N N . GLU B 1 17 ? 8.039 22.906 21.328 1 94 17 GLU B N 1
ATOM 1473 C CA . GLU B 1 17 ? 7.039 23.141 22.359 1 94 17 GLU B CA 1
ATOM 1474 C C . GLU B 1 17 ? 5.805 23.828 21.781 1 94 17 GLU B C 1
ATOM 1476 O O . GLU B 1 17 ? 4.703 23.703 22.328 1 94 17 GLU B O 1
ATOM 1481 N N . ALA B 1 18 ? 5.949 24.531 20.766 1 94.94 18 ALA B N 1
ATOM 1482 C CA . ALA B 1 18 ? 4.859 25.312 20.203 1 94.94 18 ALA B CA 1
ATOM 1483 C C . ALA B 1 18 ? 4 24.469 19.266 1 94.94 18 ALA B C 1
ATOM 1485 O O . ALA B 1 18 ? 2.891 24.859 18.906 1 94.94 18 ALA B O 1
ATOM 1486 N N . PHE B 1 19 ? 4.539 23.297 18.844 1 97.25 19 PHE B N 1
ATOM 1487 C CA . PHE B 1 19 ? 3.771 22.438 17.953 1 97.25 19 PHE B CA 1
ATOM 1488 C C . PHE B 1 19 ? 2.627 21.766 18.703 1 97.25 19 PHE B C 1
ATOM 1490 O O . PHE B 1 19 ? 2.855 21.047 19.672 1 97.25 19 PHE B O 1
ATOM 1497 N N . ASN B 1 20 ? 1.405 21.938 18.266 1 97.38 20 ASN B N 1
ATOM 1498 C CA . ASN B 1 20 ? 0.23 21.344 18.891 1 97.38 20 ASN B CA 1
ATOM 1499 C C . ASN B 1 20 ? 0.037 19.891 18.453 1 97.38 20 ASN B C 1
ATOM 1501 O O . ASN B 1 20 ? -0.485 19.625 17.359 1 97.38 20 ASN B O 1
ATOM 1505 N N . LYS B 1 21 ? 0.425 18.984 19.297 1 97.5 21 LYS B N 1
ATOM 1506 C CA . LYS B 1 21 ? 0.337 17.562 18.984 1 97.5 21 LYS B CA 1
ATOM 1507 C C . LYS B 1 21 ? -1.085 17.047 19.188 1 97.5 21 LYS B C 1
ATOM 1509 O O . LYS B 1 21 ? -1.481 16.703 20.297 1 97.5 21 LYS B O 1
ATOM 1514 N N . VAL B 1 22 ? -1.778 16.891 18.016 1 97.69 22 VAL B N 1
ATOM 1515 C CA . VAL B 1 22 ? -3.195 16.547 18.078 1 97.69 22 VAL B CA 1
ATOM 1516 C C . VAL B 1 22 ? -3.381 15.062 17.766 1 97.69 22 VAL B C 1
ATOM 1518 O O . VAL B 1 22 ? -4.191 14.383 18.406 1 97.69 22 VAL B O 1
ATOM 1521 N N . LEU B 1 23 ? -2.783 14.531 16.75 1 98.19 23 LEU B N 1
ATOM 1522 C CA . LEU B 1 23 ? -2.91 13.156 16.281 1 98.19 23 LEU B CA 1
ATOM 1523 C C . LEU B 1 23 ? -1.545 12.57 15.945 1 98.19 23 LEU B C 1
ATOM 1525 O O . LEU B 1 23 ? -0.705 13.242 15.344 1 98.19 23 LEU B O 1
ATOM 1529 N N . GLN B 1 24 ? -1.346 11.367 16.344 1 98.56 24 GLN B N 1
ATOM 1530 C CA . GLN B 1 24 ? -0.073 10.688 16.109 1 98.56 24 GLN B CA 1
ATOM 1531 C C . GLN B 1 24 ? -0.193 9.664 14.977 1 98.56 24 GLN B C 1
ATOM 1533 O O . GLN B 1 24 ? -1.225 9 14.844 1 98.56 24 GLN B O 1
ATOM 1538 N N . GLY B 1 25 ? 0.835 9.594 14.18 1 98.75 25 GLY B N 1
ATOM 1539 C CA . GLY B 1 25 ? 1.009 8.5 13.234 1 98.75 25 GLY B CA 1
ATOM 1540 C C . GLY B 1 25 ? 2.354 7.809 13.359 1 98.75 25 GLY B C 1
ATOM 1541 O O . GLY B 1 25 ? 3.293 8.367 13.93 1 98.75 25 GLY B O 1
ATOM 1542 N N . ALA B 1 26 ? 2.416 6.578 12.883 1 98.88 26 ALA B N 1
ATOM 1543 C CA . ALA B 1 26 ? 3.664 5.82 12.93 1 98.88 26 ALA B CA 1
ATOM 1544 C C . ALA B 1 26 ? 3.689 4.73 11.859 1 98.88 26 ALA B C 1
ATOM 1546 O O . ALA B 1 26 ? 2.643 4.207 11.477 1 98.88 26 ALA B O 1
ATOM 1547 N N . CYS B 1 27 ? 4.922 4.43 11.4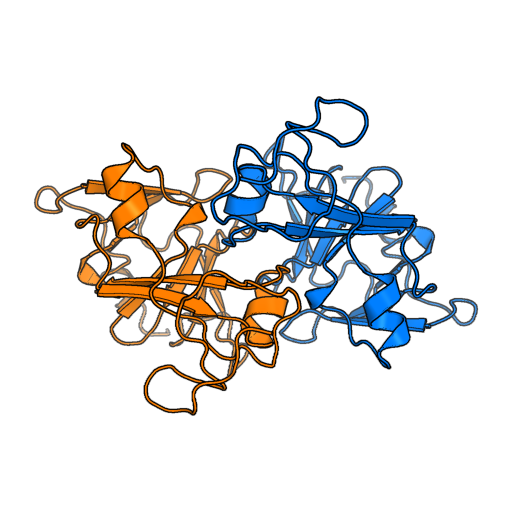45 1 98.88 27 CYS B N 1
ATOM 1548 C CA . CYS B 1 27 ? 5.082 3.264 10.586 1 98.88 27 CYS B CA 1
ATOM 1549 C C . CYS B 1 27 ? 4.93 1.972 11.375 1 98.88 27 CYS B C 1
ATOM 1551 O O . CYS B 1 27 ? 4.672 2.004 12.578 1 98.88 27 CYS B O 1
ATOM 1553 N N . HIS B 1 28 ? 5.07 0.873 10.773 1 98.94 28 HIS B N 1
ATOM 1554 C CA . HIS B 1 28 ? 4.805 -0.42 11.398 1 98.94 28 HIS B CA 1
ATOM 1555 C C . HIS B 1 28 ? 5.844 -0.748 12.461 1 98.94 28 HIS B C 1
ATOM 1557 O O . HIS B 1 28 ? 5.504 -1.25 13.531 1 98.94 28 HIS B O 1
ATOM 1563 N N . CYS B 1 29 ? 7.125 -0.515 12.188 1 98.75 29 CYS B N 1
ATOM 1564 C CA . CYS B 1 29 ? 8.188 -0.921 13.094 1 98.75 29 CYS B CA 1
ATOM 1565 C C . CYS B 1 29 ? 8.359 0.094 14.219 1 98.75 29 CYS B C 1
ATOM 1567 O O . CYS B 1 29 ? 9.078 -0.162 15.188 1 98.75 29 CYS B O 1
ATOM 1569 N N . GLY B 1 30 ? 7.805 1.253 14.047 1 98.5 30 GLY B N 1
ATOM 1570 C CA . GLY B 1 30 ? 7.82 2.24 15.117 1 98.5 30 GLY B CA 1
ATOM 1571 C C . GLY B 1 30 ? 8.992 3.195 15.023 1 98.5 30 GLY B C 1
ATOM 1572 O O . GLY B 1 30 ? 9.086 4.156 15.789 1 98.5 30 GLY B O 1
ATOM 1573 N N . GLN B 1 31 ? 9.836 3.039 14.047 1 98.5 31 GLN B N 1
ATOM 1574 C CA . GLN B 1 31 ? 11.023 3.887 13.953 1 98.5 31 GLN B CA 1
ATOM 1575 C C . GLN B 1 31 ? 10.672 5.258 13.375 1 98.5 31 GLN B C 1
ATOM 1577 O O . GLN B 1 31 ? 11.422 6.219 13.547 1 98.5 31 GLN B O 1
ATOM 1582 N N . VAL B 1 32 ? 9.664 5.363 12.68 1 98.88 32 VAL B N 1
ATOM 1583 C CA . VAL B 1 32 ? 9.148 6.633 12.18 1 98.88 32 VAL B CA 1
ATOM 1584 C C . VAL B 1 32 ? 7.855 6.992 12.906 1 98.88 32 VAL B C 1
ATOM 1586 O O . VAL B 1 32 ? 6.887 6.23 12.875 1 98.88 32 VAL B O 1
ATOM 1589 N N . LYS B 1 33 ? 7.848 8.031 13.57 1 98.88 33 LYS B N 1
ATOM 1590 C CA . LYS B 1 33 ? 6.691 8.625 14.234 1 98.88 33 LYS B CA 1
ATOM 1591 C C . LYS B 1 33 ? 6.52 10.086 13.828 1 98.88 33 LYS B C 1
ATOM 1593 O O . LYS B 1 33 ? 7.504 10.805 13.641 1 98.88 33 LYS B O 1
ATOM 1598 N N . TYR B 1 34 ? 5.297 10.492 13.711 1 98.88 34 TYR B N 1
ATOM 1599 C CA . TYR B 1 34 ? 5.012 11.883 13.359 1 98.88 34 TYR B CA 1
ATOM 1600 C C . TYR B 1 34 ? 3.715 12.352 14.008 1 98.88 34 TYR B C 1
ATOM 1602 O O . TYR B 1 34 ? 2.941 11.539 14.523 1 98.88 34 TYR B O 1
ATOM 1610 N N . TRP B 1 35 ? 3.566 13.656 14 1 98.75 35 TRP B N 1
ATOM 1611 C CA . TRP B 1 35 ? 2.412 14.289 14.625 1 98.75 35 TRP B CA 1
ATOM 1612 C C . TRP B 1 35 ? 1.706 15.227 13.648 1 98.75 35 TRP B C 1
ATOM 1614 O O . TRP B 1 35 ? 2.352 15.859 12.812 1 98.75 35 TRP B O 1
ATOM 1624 N N . LEU B 1 36 ? 0.401 15.258 13.781 1 98.69 36 LEU B N 1
ATOM 1625 C CA . LEU B 1 36 ? -0.425 16.266 13.133 1 98.69 36 LEU B CA 1
ATOM 1626 C C . LEU B 1 36 ? -0.877 17.328 14.133 1 98.69 36 LEU B C 1
ATOM 1628 O O . LEU B 1 36 ? -1.251 17 15.258 1 98.69 36 LEU B O 1
ATOM 1632 N N . SER B 1 37 ? -0.888 18.578 13.688 1 98.38 37 SER B N 1
ATOM 1633 C CA . SER B 1 37 ? -1.346 19.672 14.539 1 98.38 37 SER B CA 1
ATOM 1634 C C . SER B 1 37 ? -2.85 19.891 14.406 1 98.38 37 SER B C 1
ATOM 1636 O O . SER B 1 37 ? -3.438 20.672 15.148 1 98.38 37 SER B O 1
ATOM 1638 N N . LYS B 1 38 ? -3.449 19.219 13.438 1 97.06 38 LYS B N 1
ATOM 1639 C CA . LYS B 1 38 ? -4.887 19.25 13.188 1 97.06 38 LYS B CA 1
ATOM 1640 C C . LYS B 1 38 ? -5.434 17.844 12.977 1 97.06 38 LYS B C 1
ATOM 1642 O O . LYS B 1 38 ? -4.719 16.953 12.492 1 97.06 38 LYS B O 1
ATOM 1647 N N . ASP B 1 39 ? -6.734 17.703 13.352 1 96.5 39 ASP B N 1
ATOM 1648 C CA . ASP B 1 39 ? -7.359 16.391 13.125 1 96.5 39 ASP B CA 1
ATOM 1649 C C . ASP B 1 39 ? -8.398 16.469 12.008 1 96.5 39 ASP B C 1
ATOM 1651 O O . ASP B 1 39 ? -9.312 15.648 11.945 1 96.5 39 ASP B O 1
ATOM 1655 N N . SER B 1 40 ? -8.32 17.484 11.203 1 97.38 40 SER B N 1
ATOM 1656 C CA . SER B 1 40 ? -9.172 17.641 10.031 1 97.38 40 SER B CA 1
ATOM 1657 C C . SER B 1 40 ? -8.352 17.984 8.789 1 97.38 40 SER B C 1
ATOM 1659 O O . SER B 1 40 ? -7.754 19.062 8.719 1 97.38 40 SER B O 1
ATOM 1661 N N . PRO B 1 41 ? -8.328 17.078 7.855 1 98.56 41 PRO B N 1
ATOM 1662 C CA . PRO B 1 41 ? -7.594 17.375 6.625 1 98.56 41 PRO B CA 1
ATOM 1663 C C . PRO B 1 41 ? -8.289 18.406 5.754 1 98.56 41 PRO B C 1
ATOM 1665 O O . PRO B 1 41 ? -9.484 18.672 5.93 1 98.56 41 PRO B O 1
ATOM 1668 N N . LEU B 1 42 ? -7.508 19.062 4.918 1 98.38 42 LEU B N 1
ATOM 1669 C CA . LEU B 1 42 ? -8.062 19.953 3.918 1 98.38 42 LEU B CA 1
ATOM 1670 C C . LEU B 1 42 ? -8.977 19.219 2.957 1 98.38 42 LEU B C 1
ATOM 1672 O O . LEU B 1 42 ? -9.969 19.766 2.482 1 98.38 42 LEU B O 1
ATOM 1676 N N . ALA B 1 43 ? -8.656 17.984 2.643 1 98.44 43 ALA B N 1
ATOM 1677 C CA . ALA B 1 43 ? -9.422 17.062 1.809 1 98.44 43 ALA B CA 1
ATOM 1678 C C . ALA B 1 43 ? -9.016 15.617 2.076 1 98.44 43 ALA B C 1
ATOM 1680 O O . ALA B 1 43 ? -7.945 15.359 2.635 1 98.44 43 ALA B O 1
ATOM 1681 N N . SER B 1 44 ? -9.836 14.742 1.753 1 98.69 44 SER B N 1
ATOM 1682 C CA . SER B 1 44 ? -9.617 13.305 1.829 1 98.69 44 SER B CA 1
ATOM 1683 C C . SER B 1 44 ? -10.203 12.586 0.62 1 98.69 44 SER B C 1
ATOM 1685 O O . SER B 1 44 ? -11.352 12.852 0.235 1 98.69 44 SER B O 1
ATOM 1687 N N . LYS B 1 45 ? -9.43 11.727 -0.029 1 98.81 45 LYS B N 1
ATOM 1688 C CA . LYS B 1 45 ? -9.867 11.133 -1.291 1 98.81 45 LYS B CA 1
ATOM 1689 C C . LYS B 1 45 ? -9.312 9.727 -1.454 1 98.81 45 LYS B C 1
ATOM 1691 O O . LYS B 1 45 ? -8.297 9.375 -0.84 1 98.81 45 LYS B O 1
ATOM 1696 N N . TYR B 1 46 ? -10.016 8.938 -2.266 1 98.88 46 TYR B N 1
ATOM 1697 C CA . TYR B 1 46 ? -9.477 7.684 -2.775 1 98.88 46 TYR B CA 1
ATOM 1698 C C . TYR B 1 46 ? -8.914 7.859 -4.18 1 98.88 46 TYR B C 1
ATOM 1700 O O . TYR B 1 46 ? -9.555 8.477 -5.035 1 98.88 46 TYR B O 1
ATOM 1708 N N . CYS B 1 47 ? -7.746 7.348 -4.41 1 98.94 47 CYS B N 1
ATOM 1709 C CA . CYS B 1 47 ? -7.152 7.352 -5.742 1 98.94 47 CYS B CA 1
ATOM 1710 C C . CYS B 1 47 ? -7.035 5.934 -6.289 1 98.94 47 CYS B C 1
ATOM 1712 O O . CYS B 1 47 ? -6.441 5.062 -5.648 1 98.94 47 CYS B O 1
ATOM 1714 N N . HIS B 1 48 ? -7.504 5.715 -7.504 1 98.81 48 HIS B N 1
ATOM 1715 C CA . HIS B 1 48 ? -7.539 4.395 -8.117 1 98.81 48 HIS B CA 1
ATOM 1716 C C . HIS B 1 48 ? -6.566 4.312 -9.289 1 98.81 48 HIS B C 1
ATOM 1718 O O . HIS B 1 48 ? -6.621 3.367 -10.086 1 98.81 48 HIS B O 1
ATOM 1724 N N . CYS B 1 49 ? -5.645 5.234 -9.445 1 98.81 49 CYS B N 1
ATOM 1725 C CA . CYS B 1 49 ? -4.781 5.266 -10.617 1 98.81 49 CYS B CA 1
ATOM 1726 C C . CYS B 1 49 ? -3.795 4.105 -10.602 1 98.81 49 CYS B C 1
ATOM 1728 O O . CYS B 1 49 ? -3.562 3.496 -9.555 1 98.81 49 CYS B O 1
ATOM 1730 N N . GLY B 1 50 ? -3.266 3.801 -11.68 1 98.44 50 GLY B N 1
ATOM 1731 C CA . GLY B 1 50 ? -2.338 2.691 -11.836 1 98.44 50 GLY B CA 1
ATOM 1732 C C . GLY B 1 50 ? -1.109 2.814 -10.961 1 98.44 50 GLY B C 1
ATOM 1733 O O . GLY B 1 50 ? -0.681 1.836 -10.344 1 98.44 50 GLY B O 1
ATOM 1734 N N . ASP B 1 51 ? -0.529 3.979 -10.867 1 98.56 51 ASP B N 1
ATOM 1735 C CA . ASP B 1 51 ? 0.689 4.176 -10.086 1 98.56 51 ASP B CA 1
ATOM 1736 C C . ASP B 1 51 ? 0.45 3.865 -8.609 1 98.56 51 ASP B C 1
ATOM 1738 O O . ASP B 1 51 ? 1.229 3.143 -7.984 1 98.56 51 ASP B O 1
ATOM 1742 N N . CYS B 1 52 ? -0.636 4.395 -8.086 1 98.75 52 CYS B N 1
ATOM 1743 C CA . CYS B 1 52 ? -0.927 4.203 -6.672 1 98.75 52 CYS B CA 1
ATOM 1744 C C . CYS B 1 52 ? -1.222 2.736 -6.375 1 98.75 52 CYS B C 1
ATOM 1746 O O . CYS B 1 52 ? -0.748 2.195 -5.375 1 98.75 52 CYS B O 1
ATOM 1748 N N . LYS B 1 53 ? -1.993 2.129 -7.273 1 98.88 53 LYS B N 1
ATOM 1749 C CA . LYS B 1 53 ? -2.287 0.712 -7.078 1 98.88 53 LYS B CA 1
ATOM 1750 C C . LYS B 1 53 ? -1.008 -0.118 -7.066 1 98.88 53 LYS B C 1
ATOM 1752 O O . LYS B 1 53 ? -0.812 -0.954 -6.18 1 98.88 53 LYS B O 1
ATOM 1757 N N . VAL B 1 54 ? -0.13 0.169 -7.941 1 98.94 54 VAL B N 1
ATOM 1758 C CA . VAL B 1 54 ? 1.093 -0.618 -8.07 1 98.94 54 VAL B CA 1
ATOM 1759 C C . VAL B 1 54 ? 2.01 -0.34 -6.879 1 98.94 54 VAL B C 1
ATOM 1761 O O . VAL B 1 54 ? 2.498 -1.271 -6.234 1 98.94 54 VAL B O 1
ATOM 1764 N N . ILE B 1 55 ? 2.234 0.871 -6.512 1 98.94 55 ILE B N 1
ATOM 1765 C CA . ILE B 1 55 ? 3.193 1.217 -5.465 1 98.94 55 ILE B CA 1
ATOM 1766 C C . ILE B 1 55 ? 2.703 0.688 -4.121 1 98.94 55 ILE B C 1
ATOM 1768 O O . ILE B 1 55 ? 3.479 0.109 -3.355 1 98.94 55 ILE B O 1
ATOM 1772 N N . HIS B 1 56 ? 1.45 0.826 -3.834 1 98.94 56 HIS B N 1
ATOM 1773 C CA . HIS B 1 56 ? 0.902 0.391 -2.555 1 98.94 56 HIS B CA 1
ATOM 1774 C C . HIS B 1 56 ? 0.681 -1.117 -2.533 1 98.94 56 HIS B C 1
ATOM 1776 O O . HIS B 1 56 ? 0.542 -1.714 -1.464 1 98.94 56 HIS B O 1
ATOM 1782 N N . GLY B 1 57 ? 0.631 -1.771 -3.738 1 98.88 57 GLY B N 1
ATOM 1783 C CA . GLY B 1 57 ? 0.209 -3.164 -3.768 1 98.88 57 GLY B CA 1
ATOM 1784 C C . GLY B 1 57 ? -1.178 -3.379 -3.191 1 98.88 57 GLY B C 1
ATOM 1785 O O . GLY B 1 57 ? -1.409 -4.344 -2.461 1 98.88 57 GLY B O 1
ATOM 1786 N N . ALA B 1 58 ? -2.055 -2.473 -3.441 1 98.94 58 ALA B N 1
ATOM 1787 C CA . ALA B 1 58 ? -3.402 -2.475 -2.879 1 98.94 58 ALA B CA 1
ATOM 1788 C C . ALA B 1 58 ? -4.422 -1.959 -3.893 1 98.94 58 ALA B C 1
ATOM 1790 O O . ALA B 1 58 ? -4.051 -1.322 -4.883 1 98.94 58 ALA B O 1
ATOM 1791 N N . PRO B 1 59 ? -5.691 -2.18 -3.678 1 98.88 59 PRO B N 1
ATOM 1792 C CA . PRO B 1 59 ? -6.703 -1.842 -4.68 1 98.88 59 PRO B CA 1
ATOM 1793 C C . PRO B 1 59 ? -6.773 -0.344 -4.969 1 98.88 59 PRO B C 1
ATOM 1795 O O . PRO B 1 59 ? -7.078 0.059 -6.094 1 98.88 59 PRO B O 1
ATOM 1798 N N . PHE B 1 60 ? -6.574 0.473 -3.955 1 98.88 60 PHE B N 1
ATOM 1799 C CA . PHE B 1 60 ? -6.566 1.923 -4.105 1 98.88 60 PHE B CA 1
ATOM 1800 C C . PHE B 1 60 ? -5.883 2.586 -2.914 1 98.88 60 PHE B C 1
ATOM 1802 O O . PHE B 1 60 ? -5.656 1.946 -1.887 1 98.88 60 PHE B O 1
ATOM 1809 N N . GLN B 1 61 ? -5.496 3.818 -3.131 1 98.88 61 GLN B N 1
ATOM 1810 C CA . GLN B 1 61 ? -4.863 4.637 -2.105 1 98.88 61 GLN B CA 1
ATOM 1811 C C . GLN B 1 61 ? -5.887 5.504 -1.38 1 98.88 61 GLN B C 1
ATOM 1813 O O . GLN B 1 61 ? -6.812 6.031 -2.002 1 98.88 61 GLN B O 1
ATOM 1818 N N . TRP B 1 62 ? -5.77 5.621 -0.083 1 98.94 62 TRP B N 1
ATOM 1819 C CA . TRP B 1 62 ? -6.48 6.598 0.735 1 98.94 62 TRP B CA 1
ATOM 1820 C C . TRP B 1 62 ? -5.543 7.699 1.208 1 98.94 62 TRP B C 1
ATOM 1822 O O . TRP B 1 62 ? -4.59 7.441 1.944 1 98.94 62 TRP B O 1
ATOM 1832 N N . ALA B 1 63 ? -5.855 8.922 0.77 1 98.88 63 ALA B N 1
ATOM 1833 C CA . ALA B 1 63 ? -4.961 10.039 1.078 1 98.88 63 ALA B CA 1
ATOM 1834 C C . ALA B 1 63 ? -5.73 11.203 1.688 1 98.88 63 ALA B C 1
ATOM 1836 O O . ALA B 1 63 ? -6.793 11.586 1.191 1 98.88 63 ALA B O 1
ATOM 1837 N N . ALA B 1 64 ? -5.203 11.734 2.717 1 98.88 64 ALA B N 1
ATOM 1838 C CA . ALA B 1 64 ? -5.688 12.961 3.344 1 98.88 64 ALA B CA 1
ATOM 1839 C C . ALA B 1 64 ? -4.695 14.109 3.148 1 98.88 64 ALA B C 1
ATOM 1841 O O . ALA B 1 64 ? -3.5 13.945 3.402 1 98.88 64 ALA B O 1
ATOM 1842 N N . ILE B 1 65 ? -5.148 15.234 2.736 1 98.81 65 ILE B N 1
ATOM 1843 C CA . ILE B 1 65 ? -4.289 16.344 2.34 1 98.81 65 ILE B CA 1
ATOM 1844 C C . ILE B 1 65 ? -4.09 17.281 3.521 1 98.81 65 ILE B C 1
ATOM 1846 O O . ILE B 1 65 ? -5.059 17.703 4.16 1 98.81 65 ILE B O 1
ATOM 1850 N N . PHE B 1 66 ? -2.877 17.625 3.807 1 98.81 66 PHE B N 1
ATOM 1851 C CA . PHE B 1 66 ? -2.492 18.578 4.836 1 98.81 66 PHE B CA 1
ATOM 1852 C C . PHE B 1 66 ? -1.445 19.547 4.305 1 98.81 66 PHE B C 1
ATOM 1854 O O . PHE B 1 66 ? -0.719 19.234 3.361 1 98.81 66 PHE B O 1
ATOM 1861 N N . GLN B 1 67 ? -1.444 20.719 4.898 1 98.56 67 GLN B N 1
ATOM 1862 C CA . GLN B 1 67 ? -0.258 21.547 4.742 1 98.56 67 GLN B CA 1
ATOM 1863 C C . GLN B 1 67 ? 0.971 20.875 5.352 1 98.56 67 GLN B C 1
ATOM 1865 O O . GLN B 1 67 ? 0.871 20.203 6.379 1 98.56 67 GLN B O 1
ATOM 1870 N N . LYS B 1 68 ? 2.092 21.125 4.738 1 98.38 68 LYS B N 1
ATOM 1871 C CA . LYS B 1 68 ? 3.32 20.547 5.266 1 98.38 68 LYS B CA 1
ATOM 1872 C C . LYS B 1 68 ? 3.566 20.984 6.707 1 98.38 68 LYS B C 1
ATOM 1874 O O . LYS B 1 68 ? 4.066 20.203 7.523 1 98.38 68 LYS B O 1
ATOM 1879 N N . SER B 1 69 ? 3.186 22.188 7.055 1 97.94 69 SER B N 1
ATOM 1880 C CA . SER B 1 69 ? 3.408 22.734 8.383 1 97.94 69 SER B CA 1
ATOM 1881 C C . SER B 1 69 ? 2.496 22.094 9.414 1 97.94 69 SER B C 1
ATOM 1883 O O . SER B 1 69 ? 2.689 22.266 10.625 1 97.94 69 SER B O 1
ATOM 1885 N N . ASP B 1 70 ? 1.488 21.328 8.977 1 98.38 70 ASP B N 1
ATOM 1886 C CA . ASP B 1 70 ? 0.579 20.641 9.891 1 98.38 70 ASP B CA 1
ATOM 1887 C C . ASP B 1 70 ? 1.193 19.344 10.414 1 98.38 70 ASP B C 1
ATOM 1889 O O . ASP B 1 70 ? 0.637 18.703 11.305 1 98.38 70 ASP B O 1
ATOM 1893 N N . LEU B 1 71 ? 2.301 18.953 9.836 1 98.56 71 LEU B N 1
ATOM 1894 C CA . LEU B 1 71 ? 2.953 17.688 10.172 1 98.56 71 LEU B CA 1
ATOM 1895 C C . LEU B 1 71 ? 4.352 17.938 10.727 1 98.56 71 LEU B C 1
ATOM 1897 O O . LEU B 1 71 ? 5.043 18.859 10.297 1 98.56 71 LEU B O 1
ATOM 1901 N N . ALA B 1 72 ? 4.746 17.109 11.633 1 98.75 72 ALA B N 1
ATOM 1902 C CA . ALA B 1 72 ? 6.109 17.094 12.156 1 98.75 72 ALA B CA 1
ATOM 1903 C C . ALA B 1 72 ? 6.578 15.68 12.445 1 98.75 72 ALA B C 1
ATOM 1905 O O . ALA B 1 72 ? 5.93 14.945 13.195 1 98.75 72 ALA B O 1
ATOM 1906 N N . PHE B 1 73 ? 7.715 15.32 11.891 1 98.81 73 PHE B N 1
ATOM 1907 C CA . PHE B 1 73 ? 8.32 14.031 12.188 1 98.81 73 PHE B CA 1
ATOM 1908 C C . PHE B 1 73 ? 9.156 14.102 13.461 1 98.81 73 PHE B C 1
ATOM 1910 O O . PHE B 1 73 ? 9.961 15.023 13.625 1 98.81 73 PHE B O 1
ATOM 1917 N N . GLU B 1 74 ? 8.984 13.117 14.32 1 98.25 74 GLU B N 1
ATOM 1918 C CA . GLU B 1 74 ? 9.648 13.125 15.617 1 98.25 74 GLU B CA 1
ATOM 1919 C C . GLU B 1 74 ? 11.172 13.172 15.461 1 98.25 74 GLU B C 1
ATOM 1921 O O . GLU B 1 74 ? 11.859 13.82 16.25 1 98.25 74 GLU B O 1
ATOM 1926 N N . ASN B 1 75 ? 11.727 12.469 14.5 1 98.06 75 ASN B N 1
ATOM 1927 C CA . ASN B 1 75 ? 13.172 12.383 14.273 1 98.06 75 ASN B CA 1
ATOM 1928 C C . ASN B 1 75 ? 13.555 12.906 12.898 1 98.06 75 ASN B C 1
ATOM 1930 O O . ASN B 1 75 ? 14.461 12.375 12.258 1 98.06 75 ASN B O 1
ATOM 1934 N N . GLY B 1 76 ? 12.75 13.914 12.477 1 98.06 76 GLY B N 1
ATOM 1935 C CA . GLY B 1 76 ? 13.047 14.508 11.18 1 98.06 76 GLY B CA 1
ATOM 1936 C C . GLY B 1 76 ? 13.016 13.508 10.047 1 98.06 76 GLY B C 1
ATOM 1937 O O . GLY B 1 76 ? 12.078 12.711 9.938 1 98.06 76 GLY B O 1
ATOM 1938 N N . ALA B 1 77 ? 14.016 13.547 9.227 1 98.19 77 ALA B N 1
ATOM 1939 C CA . ALA B 1 77 ? 14.031 12.711 8.031 1 98.19 77 ALA B CA 1
ATOM 1940 C C . ALA B 1 77 ? 14.734 11.383 8.289 1 98.19 77 ALA B C 1
ATOM 1942 O O . ALA B 1 77 ? 14.953 10.594 7.367 1 98.19 77 ALA B O 1
ATOM 1943 N N . GLU B 1 78 ? 15.094 11.141 9.547 1 98 78 GLU B N 1
ATOM 1944 C CA . GLU B 1 78 ? 15.766 9.891 9.875 1 98 78 GLU B CA 1
ATOM 1945 C C . GLU B 1 78 ? 14.883 8.688 9.539 1 98 78 GLU B C 1
ATOM 1947 O O . GLU B 1 78 ? 13.672 8.711 9.789 1 98 78 GLU B O 1
ATOM 1952 N N . ASN B 1 79 ? 15.438 7.652 8.93 1 98.25 79 ASN B N 1
ATOM 1953 C CA . ASN B 1 79 ? 14.805 6.371 8.641 1 98.25 79 ASN B CA 1
ATOM 1954 C C . ASN B 1 79 ? 13.727 6.504 7.574 1 98.25 79 ASN B C 1
ATOM 1956 O O . ASN B 1 79 ? 12.812 5.68 7.496 1 98.25 79 ASN B O 1
ATOM 1960 N N . LEU B 1 80 ? 13.82 7.562 6.82 1 98.75 80 LEU B N 1
ATOM 1961 C CA . LEU B 1 80 ? 12.898 7.738 5.703 1 98.75 80 LEU B CA 1
ATOM 1962 C C . LEU B 1 80 ? 13.586 7.434 4.379 1 98.75 80 LEU B C 1
ATOM 1964 O O . LEU B 1 80 ? 14.797 7.645 4.234 1 98.75 80 LEU B O 1
ATOM 1968 N N . ARG B 1 81 ? 12.789 6.98 3.525 1 98.31 81 ARG B N 1
ATOM 1969 C CA . ARG B 1 81 ? 13.172 6.789 2.131 1 98.31 81 ARG B CA 1
ATOM 1970 C C . ARG B 1 81 ? 12.266 7.586 1.199 1 98.31 81 ARG B C 1
ATOM 1972 O O . ARG B 1 81 ? 11.078 7.75 1.473 1 98.31 81 ARG B O 1
ATOM 1979 N N . PHE B 1 82 ? 12.859 8.023 0.101 1 98.75 82 PHE B N 1
ATOM 1980 C CA . PHE B 1 82 ? 12.148 8.852 -0.867 1 98.75 82 PHE B CA 1
ATOM 1981 C C . PHE B 1 82 ? 12.18 8.211 -2.25 1 98.75 82 PHE B C 1
ATOM 1983 O O . PHE B 1 82 ? 13.117 7.48 -2.58 1 98.75 82 PHE B O 1
ATOM 1990 N N . TYR B 1 83 ? 11.172 8.469 -2.99 1 98.94 83 TYR B N 1
ATOM 1991 C CA . TYR B 1 83 ? 11.094 7.969 -4.355 1 98.94 83 TYR B CA 1
ATOM 1992 C C . TYR B 1 83 ? 10.242 8.891 -5.227 1 98.94 83 TYR B C 1
ATOM 1994 O O . TYR B 1 83 ? 9.062 9.102 -4.941 1 98.94 83 TYR B O 1
ATOM 2002 N N . ASN B 1 84 ? 10.828 9.469 -6.23 1 98.75 84 ASN B N 1
ATOM 2003 C CA . ASN B 1 84 ? 10.086 10.203 -7.25 1 98.75 84 ASN B CA 1
ATOM 2004 C C . ASN B 1 84 ? 9.609 9.273 -8.367 1 98.75 84 ASN B C 1
ATOM 2006 O O . ASN B 1 84 ? 10.414 8.75 -9.133 1 98.75 84 ASN B O 1
ATOM 2010 N N . SER B 1 85 ? 8.312 9.117 -8.438 1 98.06 85 SER B N 1
ATOM 2011 C CA . SER B 1 85 ? 7.746 8.133 -9.359 1 98.06 85 SER B CA 1
ATOM 2012 C C . SER B 1 85 ? 7.906 8.578 -10.805 1 98.06 85 SER B C 1
ATOM 2014 O O . SER B 1 85 ? 7.785 7.766 -11.727 1 98.06 85 SER B O 1
ATOM 2016 N N . GLY B 1 86 ? 8.117 9.805 -11.023 1 97.81 86 GLY B N 1
ATOM 2017 C CA . GLY B 1 86 ? 8.344 10.305 -12.367 1 97.81 86 GLY B CA 1
ATOM 2018 C C . GLY B 1 86 ? 9.75 10.062 -12.867 1 97.81 86 GLY B C 1
ATOM 2019 O O . GLY B 1 86 ? 9.953 9.391 -13.883 1 97.81 86 GLY B O 1
ATOM 2020 N N . SER B 1 87 ? 10.727 10.445 -12.133 1 98.12 87 SER B N 1
ATOM 2021 C CA . SER B 1 87 ? 12.125 10.375 -12.539 1 98.12 87 SER B CA 1
ATOM 2022 C C . SER B 1 87 ? 12.781 9.094 -12.039 1 98.12 87 SER B C 1
ATOM 2024 O O . SER B 1 87 ? 13.891 8.75 -12.469 1 98.12 87 SER B O 1
ATOM 2026 N N . LYS B 1 88 ? 12.102 8.375 -11.156 1 98.06 88 LYS B N 1
ATOM 2027 C CA . LYS B 1 88 ? 12.609 7.172 -10.508 1 98.06 88 LYS B CA 1
ATOM 2028 C C . LYS B 1 88 ? 13.812 7.488 -9.625 1 98.06 88 LYS B C 1
ATOM 2030 O O . LYS B 1 88 ? 14.625 6.609 -9.328 1 98.06 88 LYS B O 1
ATOM 2035 N N . SER B 1 89 ? 13.875 8.742 -9.211 1 97.88 89 SER B N 1
ATOM 2036 C CA . SER B 1 89 ? 14.945 9.172 -8.312 1 97.88 89 SER B CA 1
ATOM 2037 C C . SER B 1 89 ? 14.688 8.703 -6.887 1 97.88 89 SER B C 1
ATOM 2039 O O . SER B 1 89 ? 13.547 8.742 -6.41 1 97.88 89 SER B O 1
ATOM 2041 N N . LEU B 1 90 ? 15.773 8.367 -6.188 1 97.94 90 LEU B N 1
ATOM 2042 C CA . LEU B 1 90 ? 15.703 7.965 -4.785 1 97.94 90 LEU B CA 1
ATOM 2043 C C . LEU B 1 90 ? 16.078 9.125 -3.865 1 97.94 90 LEU B C 1
ATOM 2045 O O . LEU B 1 90 ? 16.109 8.961 -2.643 1 97.94 90 LEU B O 1
ATOM 2049 N N . GLU B 1 91 ? 16.375 10.281 -4.461 1 97.19 91 GLU B N 1
ATOM 2050 C CA . GLU B 1 91 ? 16.641 11.5 -3.699 1 97.19 91 GLU B CA 1
ATOM 2051 C C . GLU B 1 91 ? 15.336 12.219 -3.338 1 97.19 91 GLU B C 1
ATOM 2053 O O . GLU B 1 91 ? 14.281 11.922 -3.904 1 97.19 91 GLU B O 1
ATOM 2058 N N . HIS B 1 92 ? 15.453 13.086 -2.389 1 98 92 HIS B N 1
ATOM 2059 C CA . HIS B 1 92 ? 14.312 13.945 -2.09 1 98 92 HIS B CA 1
ATOM 2060 C C . HIS B 1 92 ? 14.062 14.938 -3.217 1 98 92 HIS B C 1
ATOM 2062 O O . HIS B 1 92 ? 14.484 16.094 -3.139 1 98 92 HIS B O 1
ATOM 2068 N N . GLU B 1 93 ? 13.43 14.484 -4.184 1 97.56 93 GLU B N 1
ATOM 2069 C CA . GLU B 1 93 ? 12.992 15.258 -5.344 1 97.56 93 GLU B CA 1
ATOM 2070 C C . GLU B 1 93 ? 11.469 15.281 -5.445 1 97.56 93 GLU B C 1
ATOM 2072 O O . GLU B 1 93 ? 10.836 14.242 -5.66 1 97.56 93 GLU B O 1
ATOM 2077 N N . LEU B 1 94 ? 10.875 16.438 -5.387 1 97.5 94 LEU B N 1
ATOM 2078 C CA . LEU B 1 94 ? 9.422 16.531 -5.32 1 97.5 94 LEU B CA 1
ATOM 2079 C C . LEU B 1 94 ? 8.812 16.516 -6.715 1 97.5 94 LEU B C 1
ATOM 2081 O O . LEU B 1 94 ? 9.422 17 -7.668 1 97.5 94 LEU B O 1
ATOM 2085 N N . PRO B 1 95 ? 7.527 16.047 -6.828 1 98.25 95 PRO B N 1
ATOM 2086 C CA . PRO B 1 95 ? 6.836 15.266 -5.797 1 98.25 95 PRO B CA 1
ATOM 2087 C C . PRO B 1 95 ? 7.484 13.906 -5.555 1 98.25 95 PRO B C 1
ATOM 2089 O O . PRO B 1 95 ? 8.141 13.359 -6.445 1 98.25 95 PRO B O 1
ATOM 2092 N N . CYS B 1 96 ? 7.34 13.367 -4.328 1 98.69 96 CYS B N 1
ATOM 2093 C CA . CYS B 1 96 ? 7.934 12.055 -4.094 1 98.69 96 CYS B CA 1
ATOM 2094 C C . CYS B 1 96 ? 7.102 11.25 -3.098 1 98.69 96 CYS B C 1
ATOM 2096 O O . CYS B 1 96 ? 6.281 11.812 -2.369 1 98.69 96 CYS B O 1
ATOM 2098 N N . LYS B 1 97 ? 7.301 9.961 -3.164 1 98.88 97 LYS B N 1
ATOM 2099 C CA . LYS B 1 97 ? 6.797 9.023 -2.166 1 98.88 97 LYS B CA 1
ATOM 2100 C C . LYS B 1 97 ? 7.711 8.977 -0.946 1 98.88 97 LYS B C 1
ATOM 2102 O O . LYS B 1 97 ? 8.938 9.031 -1.079 1 98.88 97 LYS B O 1
ATOM 2107 N N . VAL B 1 98 ? 7.129 8.875 0.208 1 98.94 98 VAL B N 1
ATOM 2108 C CA . VAL B 1 98 ? 7.875 8.797 1.46 1 98.94 98 VAL B CA 1
ATOM 2109 C C . VAL B 1 98 ? 7.504 7.512 2.199 1 98.94 98 VAL B C 1
ATOM 2111 O O . VAL B 1 98 ? 6.32 7.215 2.387 1 98.94 98 VAL B O 1
ATOM 2114 N N . SER B 1 99 ? 8.484 6.754 2.596 1 98.94 99 SER B N 1
ATOM 2115 C CA . SER B 1 99 ? 8.266 5.5 3.307 1 98.94 99 SER B CA 1
ATOM 2116 C C . SER B 1 99 ? 9.328 5.277 4.379 1 98.94 99 SER B C 1
ATOM 2118 O O . SER B 1 99 ? 10.328 5.996 4.43 1 98.94 99 SER B O 1
ATOM 2120 N N . CYS B 1 100 ? 9.055 4.387 5.25 1 98.88 100 CYS B N 1
ATOM 2121 C CA . CYS B 1 100 ? 10.055 3.979 6.234 1 98.88 100 CYS B CA 1
ATOM 2122 C C . CYS B 1 100 ? 11.172 3.176 5.578 1 98.88 100 CYS B C 1
ATOM 2124 O O . CYS B 1 100 ? 10.906 2.223 4.844 1 98.88 100 CYS B O 1
ATOM 2126 N N . SER B 1 101 ? 12.406 3.49 5.895 1 98.5 101 SER B N 1
ATOM 2127 C CA . SER B 1 101 ? 13.547 2.807 5.293 1 98.5 101 SER B CA 1
ATOM 2128 C C . SER B 1 101 ? 13.781 1.447 5.941 1 98.5 101 SER B C 1
ATOM 2130 O O . SER B 1 101 ? 14.539 0.627 5.422 1 98.5 101 SER B O 1
ATOM 2132 N N . GLN B 1 102 ? 13.078 1.173 7.062 1 98.31 102 GLN B N 1
ATOM 2133 C CA . GLN B 1 102 ? 13.273 -0.082 7.781 1 98.31 102 GLN B CA 1
ATOM 2134 C C . GLN B 1 102 ? 12.172 -1.082 7.445 1 98.31 102 GLN B C 1
ATOM 2136 O O . GLN B 1 102 ? 12.422 -2.094 6.789 1 98.31 102 GLN B O 1
ATOM 2141 N N . CYS B 1 103 ? 10.977 -0.724 7.648 1 98.81 103 CYS B N 1
ATOM 2142 C CA . CYS B 1 103 ? 9.898 -1.702 7.496 1 98.81 103 CYS B CA 1
ATOM 2143 C C . CYS B 1 103 ? 9.203 -1.542 6.152 1 98.81 103 CYS B C 1
ATOM 2145 O O . CYS B 1 103 ? 8.406 -2.395 5.758 1 98.81 103 CYS B O 1
ATOM 2147 N N . GLY B 1 104 ? 9.445 -0.452 5.453 1 98.75 104 GLY B N 1
ATOM 2148 C CA . GLY B 1 104 ? 8.906 -0.283 4.117 1 98.75 104 GLY B CA 1
ATOM 2149 C C . GLY B 1 104 ? 7.531 0.359 4.109 1 98.75 104 GLY B C 1
ATOM 2150 O O . GLY B 1 104 ? 6.98 0.648 3.043 1 98.75 104 GLY B O 1
ATOM 2151 N N . THR B 1 105 ? 6.973 0.642 5.316 1 98.94 105 THR B N 1
ATOM 2152 C CA . THR B 1 105 ? 5.648 1.248 5.402 1 98.94 105 THR B CA 1
ATOM 2153 C C . THR B 1 105 ? 5.57 2.502 4.535 1 98.94 105 THR B C 1
ATOM 2155 O O . THR B 1 105 ? 6.449 3.365 4.602 1 98.94 105 THR B O 1
ATOM 2158 N N . LEU B 1 106 ? 4.578 2.547 3.682 1 98.94 106 LEU B N 1
ATOM 2159 C CA . LEU B 1 106 ? 4.293 3.764 2.93 1 98.94 106 LEU B CA 1
ATOM 2160 C C . LEU B 1 106 ? 3.59 4.793 3.809 1 98.94 106 LEU B C 1
ATOM 2162 O O . LEU B 1 106 ? 2.58 4.488 4.445 1 98.94 106 LEU B O 1
ATOM 2166 N N . ILE B 1 107 ? 4.059 6.016 3.781 1 98.94 107 ILE B N 1
ATOM 2167 C CA . ILE B 1 107 ? 3.641 6.965 4.809 1 98.94 107 ILE B CA 1
ATOM 2168 C C . ILE B 1 107 ? 2.873 8.117 4.16 1 98.94 107 ILE B C 1
ATOM 2170 O O . ILE B 1 107 ? 1.805 8.5 4.641 1 98.94 107 ILE B O 1
ATOM 2174 N N . MET B 1 108 ? 3.424 8.727 3.082 1 98.94 108 MET B N 1
ATOM 2175 C CA . MET B 1 108 ? 2.795 9.875 2.441 1 98.94 108 MET B CA 1
ATOM 2176 C C . MET B 1 108 ? 3.393 10.125 1.062 1 98.94 108 MET B C 1
ATOM 2178 O O . MET B 1 108 ? 4.445 9.578 0.728 1 98.94 108 MET B O 1
ATOM 2182 N N . ASP B 1 109 ? 2.646 10.844 0.26 1 98.88 109 ASP B N 1
ATOM 2183 C CA . ASP B 1 109 ? 3.168 11.539 -0.914 1 98.88 109 ASP B CA 1
ATOM 2184 C C . ASP B 1 109 ? 3.426 13.016 -0.609 1 98.88 109 ASP B C 1
ATOM 2186 O O . ASP B 1 109 ? 2.52 13.734 -0.185 1 98.88 109 ASP B O 1
ATOM 2190 N N . GLU B 1 110 ? 4.645 13.391 -0.841 1 98.88 110 GLU B N 1
ATOM 2191 C CA . GLU B 1 110 ? 4.98 14.789 -0.583 1 98.88 110 GLU B CA 1
ATOM 2192 C C . GLU B 1 110 ? 4.961 15.609 -1.872 1 98.88 110 GLU B C 1
ATOM 2194 O O . GLU B 1 110 ? 5.664 15.281 -2.83 1 98.88 110 GLU B O 1
ATOM 2199 N N . GLY B 1 111 ? 4.082 16.578 -1.863 1 98.12 111 GLY B N 1
ATOM 2200 C CA . GLY B 1 111 ? 4.102 17.547 -2.936 1 98.12 111 GLY B CA 1
ATOM 2201 C C . GLY B 1 111 ? 4.922 18.781 -2.605 1 98.12 111 GLY B C 1
ATOM 2202 O O . GLY B 1 111 ? 5.656 18.797 -1.614 1 98.12 111 GLY B O 1
ATOM 2203 N N . ARG B 1 112 ? 4.863 19.781 -3.465 1 95.75 112 ARG B N 1
ATOM 2204 C CA . ARG B 1 112 ? 5.645 21 -3.283 1 95.75 112 ARG B CA 1
ATOM 2205 C C . ARG B 1 112 ? 5.148 21.797 -2.08 1 95.75 112 ARG B C 1
ATOM 2207 O O . ARG B 1 112 ? 5.949 22.312 -1.297 1 95.75 112 ARG B O 1
ATOM 2214 N N . ASN B 1 113 ? 3.83 21.766 -1.947 1 94.44 113 ASN B N 1
ATOM 2215 C CA . ASN B 1 113 ? 3.271 22.641 -0.918 1 94.44 113 ASN B CA 1
ATOM 2216 C C . ASN B 1 113 ? 2.51 21.844 0.137 1 94.44 113 ASN B C 1
ATOM 2218 O O . ASN B 1 113 ? 2.389 22.281 1.283 1 94.44 113 ASN B O 1
ATOM 2222 N N . MET B 1 114 ? 1.957 20.75 -0.28 1 98.19 114 MET B N 1
ATOM 2223 C CA . MET B 1 114 ? 1.097 19.938 0.579 1 98.19 114 MET B CA 1
ATOM 2224 C C . MET B 1 114 ? 1.597 18.5 0.649 1 98.19 114 MET B C 1
ATOM 2226 O O . MET B 1 114 ? 2.502 18.109 -0.094 1 98.19 114 MET B O 1
ATOM 2230 N N . VAL B 1 115 ? 1.071 17.812 1.609 1 98.69 115 VAL B N 1
ATOM 2231 C CA . VAL B 1 115 ? 1.322 16.375 1.693 1 98.69 115 VAL B CA 1
ATOM 2232 C C . VAL B 1 115 ? 0.007 15.617 1.562 1 98.69 115 VAL B C 1
ATOM 2234 O O . VAL B 1 115 ? -1.048 16.109 1.967 1 98.69 115 VAL B O 1
ATOM 2237 N N . LEU B 1 116 ? 0.037 14.492 0.926 1 98.88 116 LEU B N 1
ATOM 2238 C CA . LEU B 1 116 ? -1.011 13.477 0.939 1 98.88 116 LEU B CA 1
ATOM 2239 C C . LEU B 1 116 ? -0.67 12.352 1.916 1 98.88 116 LEU B C 1
ATOM 2241 O O . LEU B 1 116 ? 0.092 11.445 1.582 1 98.88 116 LEU B O 1
ATOM 2245 N N . LEU B 1 117 ? -1.224 12.445 3.098 1 98.94 117 LEU B N 1
ATOM 2246 C CA . LEU B 1 117 ? -0.931 11.516 4.188 1 98.94 117 LEU B CA 1
ATOM 2247 C C . LEU B 1 117 ? -1.867 10.312 4.145 1 98.94 117 LEU B C 1
ATOM 2249 O O . LEU B 1 117 ? -3.062 10.461 3.877 1 98.94 117 LEU B O 1
ATOM 2253 N N . PHE B 1 118 ? -1.328 9.148 4.512 1 98.94 118 PHE B N 1
ATOM 2254 C CA . PHE B 1 118 ? -2.154 7.949 4.5 1 98.94 118 PHE B CA 1
ATOM 2255 C C . PHE B 1 118 ? -2.779 7.711 5.871 1 98.94 118 PHE B C 1
ATOM 2257 O O . PHE B 1 118 ? -2.08 7.359 6.824 1 98.94 118 PHE B O 1
ATOM 2264 N N . PRO B 1 119 ? -4.07 7.746 5.984 1 98.88 119 PRO B N 1
ATOM 2265 C CA . PRO B 1 119 ? -4.754 7.82 7.281 1 98.88 119 PRO B CA 1
ATOM 2266 C C . PRO B 1 119 ? -4.691 6.508 8.055 1 98.88 119 PRO B C 1
ATOM 2268 O O . PRO B 1 119 ? -4.895 6.492 9.273 1 98.88 119 PRO B O 1
ATOM 2271 N N . THR B 1 120 ? -4.445 5.398 7.398 1 98.75 120 THR B N 1
ATOM 2272 C CA . THR B 1 120 ? -4.453 4.105 8.07 1 98.75 120 THR B CA 1
ATOM 2273 C C . THR B 1 120 ? -3.307 4.008 9.07 1 98.75 120 THR B C 1
ATOM 2275 O O . THR B 1 120 ? -3.275 3.096 9.898 1 98.75 120 THR B O 1
ATOM 2278 N N . LEU B 1 121 ? -2.418 4.941 9.07 1 98.88 121 LEU B N 1
ATOM 2279 C CA . LEU B 1 121 ? -1.291 4.945 10 1 98.88 121 LEU B CA 1
ATOM 2280 C C . LEU B 1 121 ? -1.622 5.75 11.25 1 98.88 121 LEU B C 1
ATOM 2282 O O . LEU B 1 121 ? -0.849 5.758 12.211 1 98.88 121 LEU B O 1
ATOM 2286 N N . LEU B 1 122 ? -2.721 6.422 11.234 1 98.81 122 LEU B N 1
ATOM 2287 C CA . LEU B 1 122 ? -3.055 7.336 12.32 1 98.81 122 LEU B CA 1
ATOM 2288 C C . LEU B 1 122 ? -3.719 6.59 13.477 1 98.81 122 LEU B C 1
ATOM 2290 O O . LEU B 1 122 ? -4.484 5.648 13.258 1 98.81 122 LEU B O 1
ATOM 2294 N N . LYS B 1 123 ? -3.404 7.055 14.641 1 97.81 123 LYS B N 1
ATOM 2295 C CA . LYS B 1 123 ? -4.059 6.562 15.852 1 97.81 123 LYS B CA 1
ATOM 2296 C C . LYS B 1 123 ? -5.219 7.469 16.25 1 97.81 123 LYS B C 1
ATOM 2298 O O . LYS B 1 123 ? -5.062 8.336 17.109 1 97.81 123 LYS B O 1
ATOM 2303 N N . PHE B 1 124 ? -6.348 7.152 15.656 1 97.06 124 PHE B N 1
ATOM 2304 C CA . PHE B 1 124 ? -7.527 7.938 16 1 97.06 124 PHE B CA 1
ATOM 2305 C C . PHE B 1 124 ? -7.914 7.707 17.469 1 97.06 124 PHE B C 1
ATOM 2307 O O . PHE B 1 124 ? -7.891 6.574 17.953 1 97.06 124 PHE B O 1
ATOM 2314 N N . GLN B 1 125 ? -8.344 8.75 18.125 1 94.69 125 GLN B N 1
ATOM 2315 C CA . GLN B 1 125 ? -8.633 8.672 19.547 1 94.69 125 GLN B CA 1
ATOM 2316 C C . GLN B 1 125 ? -10.133 8.523 19.797 1 94.69 125 GLN B C 1
ATOM 2318 O O . GLN B 1 125 ? -10.555 8.18 20.891 1 94.69 125 GLN B O 1
ATOM 2323 N N . ASN B 1 126 ? -10.906 8.891 18.859 1 93.75 126 ASN B N 1
ATOM 2324 C CA . ASN B 1 126 ? -12.359 8.789 18.953 1 93.75 126 ASN B CA 1
ATOM 2325 C C . ASN B 1 126 ? -13.016 8.75 17.578 1 93.75 126 ASN B C 1
ATOM 2327 O O . ASN B 1 126 ? -12.344 8.93 16.562 1 93.75 126 ASN B O 1
ATOM 2331 N N . GLN B 1 127 ? -14.281 8.539 17.562 1 93.19 127 GLN B N 1
ATOM 2332 C CA . GLN B 1 127 ? -15.023 8.352 16.312 1 93.19 127 GLN B CA 1
ATOM 2333 C C . GLN B 1 127 ? -15.148 9.664 15.555 1 93.19 127 GLN B C 1
ATOM 2335 O O . GLN B 1 127 ? -15.25 9.664 14.32 1 93.19 127 GLN B O 1
ATOM 2340 N N . ILE B 1 128 ? -15.148 10.695 16.25 1 95 128 ILE B N 1
ATOM 2341 C CA . ILE B 1 128 ? -15.266 12 15.594 1 95 128 ILE B CA 1
ATOM 2342 C C . ILE B 1 128 ? -14.039 12.25 14.719 1 95 128 ILE B C 1
ATOM 2344 O O . ILE B 1 128 ? -14.172 12.695 13.578 1 95 128 ILE B O 1
ATOM 2348 N N . GLN B 1 129 ? -12.875 11.945 15.258 1 94.62 129 GLN B N 1
ATOM 2349 C CA . GLN B 1 129 ? -11.656 12.078 14.469 1 94.62 129 GLN B CA 1
ATOM 2350 C C . GLN B 1 129 ? -11.711 11.203 13.219 1 94.62 129 GLN B C 1
ATOM 2352 O O . GLN B 1 129 ? -11.328 11.648 12.133 1 94.62 129 GLN B O 1
ATOM 2357 N N . LYS B 1 130 ? -12.156 10.062 13.406 1 95 130 LYS B N 1
ATOM 2358 C CA . LYS B 1 130 ? -12.273 9.156 12.266 1 95 130 LYS B CA 1
ATOM 2359 C C . LYS B 1 130 ? -13.203 9.727 11.203 1 95 130 LYS B C 1
ATOM 2361 O O . LYS B 1 130 ? -12.906 9.664 10.008 1 95 130 LYS B O 1
ATOM 2366 N N . LYS B 1 131 ? -14.281 10.273 11.602 1 96.69 131 LYS B N 1
ATOM 2367 C CA . LYS B 1 131 ? -15.266 10.859 10.695 1 96.69 131 LYS B CA 1
ATOM 2368 C C . LYS B 1 131 ? -14.688 12.047 9.938 1 96.69 131 LYS B C 1
ATOM 2370 O O . LYS B 1 131 ? -15.016 12.266 8.766 1 96.69 131 LYS B O 1
ATOM 2375 N N . ASN B 1 132 ? -13.805 12.781 10.609 1 97.88 132 ASN B N 1
ATOM 2376 C CA . ASN B 1 132 ? -13.172 13.93 9.977 1 97.88 132 ASN B CA 1
ATOM 2377 C C . ASN B 1 132 ? -12.359 13.516 8.75 1 97.88 132 ASN B C 1
ATOM 2379 O O . ASN B 1 132 ? -12.109 14.336 7.863 1 97.88 132 ASN B O 1
ATOM 2383 N N . PHE B 1 133 ? -12.039 12.305 8.648 1 98.44 133 PHE B N 1
ATOM 2384 C CA . PHE B 1 133 ? -11.172 11.836 7.57 1 98.44 133 PHE B CA 1
ATOM 2385 C C . PHE B 1 133 ? -11.992 11.148 6.484 1 98.44 133 PHE B C 1
ATOM 2387 O O . PHE B 1 133 ? -11.43 10.547 5.562 1 98.44 133 PHE B O 1
ATOM 2394 N N . GLU B 1 134 ? -13.273 11.242 6.578 1 97.62 134 GLU B N 1
ATOM 2395 C CA . GLU B 1 134 ? -14.141 10.641 5.566 1 97.62 134 GLU B CA 1
ATOM 2396 C C . GLU B 1 134 ? -13.82 11.18 4.176 1 97.62 134 GLU B C 1
ATOM 2398 O O . GLU B 1 134 ? -13.602 12.383 4.004 1 97.62 134 GLU B O 1
ATOM 2403 N N . VAL B 1 135 ? -13.867 10.328 3.211 1 98.5 135 VAL B N 1
ATOM 2404 C CA . VAL B 1 135 ? -13.453 10.695 1.859 1 98.5 135 VAL B CA 1
ATOM 2405 C C . VAL B 1 135 ? -14.555 11.508 1.186 1 98.5 135 VAL B C 1
ATOM 2407 O O . VAL B 1 135 ? -15.742 11.273 1.43 1 98.5 135 VAL B O 1
ATOM 2410 N N . GLN B 1 136 ? -14.117 12.344 0.278 1 98.44 136 GLN B N 1
ATOM 2411 C CA . GLN B 1 136 ? -15.055 13.227 -0.406 1 98.44 136 GLN B CA 1
ATOM 2412 C C . GLN B 1 136 ? -15.344 12.734 -1.823 1 98.44 136 GLN B C 1
ATOM 2414 O O . GLN B 1 136 ? -16.344 13.117 -2.43 1 98.44 136 GLN B O 1
ATOM 2419 N N . CYS B 1 137 ? -14.414 11.922 -2.367 1 98.75 137 CYS B N 1
ATOM 2420 C CA . CYS B 1 137 ? -14.586 11.477 -3.746 1 98.75 137 CYS B CA 1
ATOM 2421 C C . CYS B 1 137 ? -13.602 10.367 -4.09 1 98.75 137 CYS B C 1
ATOM 2423 O O . CYS B 1 137 ? -12.758 10 -3.266 1 98.75 137 CYS B O 1
ATOM 2425 N N . HIS B 1 138 ? -13.797 9.812 -5.258 1 98.88 138 HIS B N 1
ATOM 2426 C CA . HIS B 1 138 ? -12.898 8.883 -5.922 1 98.88 138 HIS B CA 1
ATOM 2427 C C . HIS B 1 138 ? -12.266 9.508 -7.164 1 98.88 138 HIS B C 1
ATOM 2429 O O . HIS B 1 138 ? -12.969 10.102 -7.984 1 98.88 138 HIS B O 1
ATOM 2435 N N . MET B 1 139 ? -11.016 9.344 -7.254 1 98.88 139 MET B N 1
ATOM 2436 C CA . MET B 1 139 ? -10.297 9.812 -8.438 1 98.88 139 MET B CA 1
ATOM 2437 C C . MET B 1 139 ? -9.805 8.633 -9.273 1 98.88 139 MET B C 1
ATOM 2439 O O . MET B 1 139 ? -9.445 7.59 -8.727 1 98.88 139 MET B O 1
ATOM 2443 N N . PHE B 1 140 ? -9.773 8.852 -10.695 1 98.88 140 PHE B N 1
ATOM 2444 C CA . PHE B 1 140 ? -9.328 7.84 -11.648 1 98.88 140 PHE B CA 1
ATOM 2445 C C . PHE B 1 140 ? -10.133 6.559 -11.5 1 98.88 140 PHE B C 1
ATOM 2447 O O . PHE B 1 140 ? -9.578 5.457 -11.562 1 98.88 140 PHE B O 1
ATOM 2454 N N . TYR B 1 141 ? -11.398 6.691 -11.266 1 98.75 141 TYR B N 1
ATOM 2455 C CA . TYR B 1 141 ? -12.266 5.586 -10.883 1 98.75 141 TYR B CA 1
ATOM 2456 C C . TYR B 1 141 ? -12.375 4.562 -12.008 1 98.75 141 TYR B C 1
ATOM 2458 O O . TYR B 1 141 ? -12.516 3.363 -11.75 1 98.75 141 TYR B O 1
ATOM 2466 N N . PRO B 1 142 ? -12.281 4.887 -13.281 1 98.31 142 PRO B N 1
ATOM 2467 C CA . PRO B 1 142 ? -12.352 3.865 -14.336 1 98.31 142 PRO B CA 1
ATOM 2468 C C . PRO B 1 142 ? -11.227 2.84 -14.234 1 98.31 142 PRO B C 1
ATOM 2470 O O . PRO B 1 142 ? -11.312 1.762 -14.828 1 98.31 142 PRO B O 1
ATOM 2473 N N . GLN B 1 143 ? -10.195 3.133 -13.57 1 98.06 143 GLN B N 1
ATOM 2474 C CA . GLN B 1 143 ? -9.062 2.223 -13.422 1 98.06 143 GLN B CA 1
ATOM 2475 C C . GLN B 1 143 ? -9.227 1.336 -12.188 1 98.06 143 GLN B C 1
ATOM 2477 O O . GLN B 1 143 ? -8.352 0.535 -11.867 1 98.06 143 GLN B O 1
ATOM 2482 N N . ARG B 1 144 ? -10.406 1.411 -11.555 1 98.06 144 ARG B N 1
ATOM 2483 C CA . ARG B 1 144 ? -10.609 0.688 -10.297 1 98.06 144 ARG B CA 1
ATOM 2484 C C . ARG B 1 144 ? -10.547 -0.82 -10.523 1 98.06 144 ARG B C 1
ATOM 2486 O O . ARG B 1 144 ? -10.859 -1.305 -11.617 1 98.06 144 ARG B O 1
ATOM 2493 N N . VAL B 1 145 ? -10.164 -1.519 -9.461 1 97.5 145 VAL B N 1
ATOM 2494 C CA . VAL B 1 145 ? -10.148 -2.977 -9.5 1 97.5 145 VAL B CA 1
ATOM 2495 C C . VAL B 1 145 ? -11.18 -3.537 -8.523 1 97.5 145 VAL B C 1
ATOM 2497 O O . VAL B 1 145 ? -11.281 -4.754 -8.344 1 97.5 145 VAL B O 1
ATOM 2500 N N . VAL B 1 146 ? -11.867 -2.682 -7.848 1 97.38 146 VAL B N 1
ATOM 2501 C CA . VAL B 1 146 ? -12.969 -3.021 -6.949 1 97.38 146 VAL B CA 1
ATOM 2502 C C . VAL B 1 146 ? -14.055 -1.952 -7.035 1 97.38 146 VAL B C 1
ATOM 2504 O O . VAL B 1 146 ? -13.758 -0.758 -7.102 1 97.38 146 VAL B O 1
ATOM 2507 N N . ASP B 1 147 ? -15.258 -2.375 -7.074 1 96.69 147 ASP B N 1
ATOM 2508 C CA . ASP B 1 147 ? -16.359 -1.43 -7.074 1 96.69 147 ASP B CA 1
ATOM 2509 C C . ASP B 1 147 ? -16.625 -0.896 -5.668 1 96.69 147 ASP B C 1
ATOM 2511 O O . ASP B 1 147 ? -16.672 -1.665 -4.703 1 96.69 147 ASP B O 1
ATOM 2515 N N . LEU B 1 148 ? -16.797 0.357 -5.52 1 96.94 148 LEU B N 1
ATOM 2516 C CA . LEU B 1 148 ? -17.109 0.999 -4.246 1 96.94 148 LEU B CA 1
ATOM 2517 C C . LEU B 1 148 ? -18.391 1.819 -4.344 1 96.94 148 LEU B C 1
ATOM 2519 O O . LEU B 1 148 ? -18.344 3.037 -4.527 1 96.94 148 LEU B O 1
ATOM 2523 N N . PRO B 1 149 ? -19.5 1.216 -4.223 1 95.75 149 PRO B N 1
ATOM 2524 C CA . PRO B 1 149 ? -20.766 1.947 -4.297 1 95.75 149 PRO B CA 1
ATOM 2525 C C . PRO B 1 149 ? -21.094 2.705 -3.012 1 95.75 149 PRO B C 1
ATOM 2527 O O . PRO B 1 149 ? -22.078 2.404 -2.344 1 95.75 149 PRO B O 1
ATOM 2530 N N . ASP B 1 150 ? -20.438 3.801 -2.746 1 96.06 150 ASP B N 1
ATOM 2531 C CA . ASP B 1 150 ? -20.562 4.492 -1.467 1 96.06 150 ASP B CA 1
ATOM 2532 C C . ASP B 1 150 ? -21.281 5.828 -1.63 1 96.06 150 ASP B C 1
ATOM 2534 O O . ASP B 1 150 ? -21.359 6.617 -0.686 1 96.06 150 ASP B O 1
ATOM 2538 N N . GLY B 1 151 ? -21.672 6.125 -2.809 1 96.75 151 GLY B N 1
ATOM 2539 C CA . GLY B 1 151 ? -22.469 7.316 -3.064 1 96.75 151 GLY B CA 1
ATOM 2540 C C . GLY B 1 151 ? -21.625 8.57 -3.223 1 96.75 151 GLY B C 1
ATOM 2541 O O . GLY B 1 151 ? -22.172 9.664 -3.4 1 96.75 151 GLY B O 1
ATOM 2542 N N . LYS B 1 152 ? -20.391 8.477 -3.148 1 98.25 152 LYS B N 1
ATOM 2543 C CA . LYS B 1 152 ? -19.5 9.625 -3.314 1 98.25 152 LYS B CA 1
ATOM 2544 C C . LYS B 1 152 ? -19.203 9.875 -4.789 1 98.25 152 LYS B C 1
ATOM 2546 O O . LYS B 1 152 ? -19.219 8.953 -5.602 1 98.25 152 LYS B O 1
ATOM 2551 N N . PRO B 1 153 ? -18.906 11.133 -5.141 1 98.56 153 PRO B N 1
ATOM 2552 C CA . PRO B 1 153 ? -18.531 11.43 -6.527 1 98.56 153 PRO B CA 1
ATOM 2553 C C . PRO B 1 153 ? -17.359 10.578 -7.023 1 98.56 153 PRO B C 1
ATOM 2555 O O . PRO B 1 153 ? -16.406 10.359 -6.289 1 98.56 153 PRO B O 1
ATOM 2558 N N . LYS B 1 154 ? -17.531 10.086 -8.266 1 98.81 154 LYS B N 1
ATOM 2559 C CA . LYS B 1 154 ? -16.484 9.352 -8.969 1 98.81 154 LYS B CA 1
ATOM 2560 C C . LYS B 1 154 ? -15.992 10.125 -10.188 1 98.81 154 LYS B C 1
ATOM 2562 O O . LYS B 1 154 ? -16.781 10.477 -11.07 1 98.81 154 LYS B O 1
ATOM 2567 N N . TRP B 1 155 ? -14.688 10.359 -10.203 1 98.81 155 TRP B N 1
ATOM 2568 C CA . TRP B 1 155 ? -14.109 11.148 -11.289 1 98.81 155 TRP B CA 1
ATOM 2569 C C . TRP B 1 155 ? -13.273 10.273 -12.219 1 98.81 155 TRP B C 1
ATOM 2571 O O . TRP B 1 155 ? -12.57 9.367 -11.758 1 98.81 155 TRP B O 1
ATOM 2581 N N . ALA B 1 156 ? -13.258 10.555 -13.57 1 98.81 156 ALA B N 1
ATOM 2582 C CA . ALA B 1 156 ? -12.461 9.805 -14.531 1 98.81 156 ALA B CA 1
ATOM 2583 C C . ALA B 1 156 ? -10.969 10.055 -14.328 1 98.81 156 ALA B C 1
ATOM 2585 O O . ALA B 1 156 ? -10.141 9.195 -14.625 1 98.81 156 ALA B O 1
ATOM 2586 N N . GLY B 1 157 ? -10.602 11.258 -13.875 1 98.44 157 GLY B N 1
ATOM 2587 C CA . GLY B 1 157 ? -9.258 11.695 -13.547 1 98.44 157 GLY B CA 1
ATOM 2588 C C . GLY B 1 157 ? -9.18 12.453 -12.234 1 98.44 157 GLY B C 1
ATOM 2589 O O . GLY B 1 157 ? -9.68 11.984 -11.211 1 98.44 157 GLY B O 1
ATOM 2590 N N . LEU B 1 158 ? -8.562 13.609 -12.258 1 98.12 158 LEU B N 1
ATOM 2591 C CA . LEU B 1 158 ? -8.461 14.469 -11.086 1 98.12 158 LEU B CA 1
ATOM 2592 C C . LEU B 1 158 ? -9.805 15.133 -10.781 1 98.12 158 LEU B C 1
ATOM 2594 O O . LEU B 1 158 ? -10.508 15.562 -11.703 1 98.12 158 LEU B O 1
ATOM 2598 N N . ASP B 1 159 ? -10.102 15.156 -9.531 1 97.88 159 ASP B N 1
ATOM 2599 C CA . ASP B 1 159 ? -11.375 15.742 -9.117 1 97.88 159 ASP B CA 1
ATOM 2600 C C . ASP B 1 159 ? -11.469 17.203 -9.555 1 97.88 159 ASP B C 1
ATOM 2602 O O . ASP B 1 159 ? -10.492 17.953 -9.438 1 97.88 159 ASP B O 1
ATOM 2606 N N . GLY B 1 160 ? -12.656 17.594 -9.977 1 97.25 160 GLY B N 1
ATOM 2607 C CA . GLY B 1 160 ? -12.922 18.953 -10.414 1 97.25 160 GLY B CA 1
ATOM 2608 C C . GLY B 1 160 ? -12.242 19.297 -11.727 1 97.25 160 GLY B C 1
ATOM 2609 O O . GLY B 1 160 ? -12.422 20.391 -12.258 1 97.25 160 GLY B O 1
ATOM 2610 N N . LYS B 1 161 ? -11.516 18.375 -12.305 1 97.88 161 LYS B N 1
ATOM 2611 C CA . LYS B 1 161 ? -10.773 18.641 -13.531 1 97.88 161 LYS B CA 1
ATOM 2612 C C . LYS B 1 161 ? -11.047 17.562 -14.578 1 97.88 161 LYS B C 1
ATOM 2614 O O . LYS B 1 161 ? -10.328 17.453 -15.57 1 97.88 161 LYS B O 1
ATOM 2619 N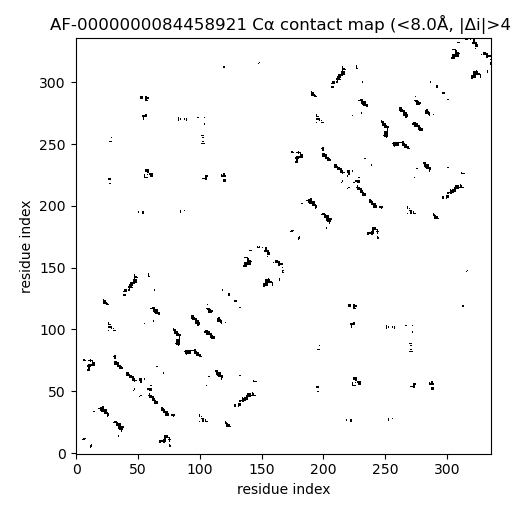 N . SER B 1 162 ? -11.945 16.703 -14.312 1 98.12 162 SER B N 1
ATOM 2620 C CA . SER B 1 162 ? -12.344 15.633 -15.211 1 98.12 162 SER B CA 1
ATOM 2621 C C . SER B 1 162 ? -13.844 15.359 -15.125 1 98.12 162 SER B C 1
ATOM 2623 O O . SER B 1 162 ? -14.555 16.016 -14.359 1 98.12 162 SER B O 1
ATOM 2625 N N . GLU B 1 163 ? -14.312 14.406 -15.859 1 98.38 163 GLU B N 1
ATOM 2626 C CA . GLU B 1 163 ? -15.742 14.117 -15.891 1 98.38 163 GLU B CA 1
ATOM 2627 C C . GLU B 1 163 ? -16.141 13.172 -14.758 1 98.38 163 GLU B C 1
ATOM 2629 O O . GLU B 1 163 ? -15.367 12.289 -14.375 1 98.38 163 GLU B O 1
ATOM 2634 N N . LEU B 1 164 ? -17.312 13.422 -14.305 1 98.38 164 LEU B N 1
ATOM 2635 C CA . LEU B 1 164 ? -17.906 12.453 -13.391 1 98.38 164 LEU B CA 1
ATOM 2636 C C . LEU B 1 164 ? -18.266 11.164 -14.125 1 98.38 164 LEU B C 1
ATOM 2638 O O . LEU B 1 164 ? -18.703 11.203 -15.281 1 98.38 164 LEU B O 1
ATOM 2642 N N . VAL B 1 165 ? -18.109 10.031 -13.453 1 98.19 165 VAL B N 1
ATOM 2643 C CA . VAL B 1 165 ? -18.484 8.75 -14.039 1 98.19 165 VAL B CA 1
ATOM 2644 C C . VAL B 1 165 ? -19.438 8.008 -13.102 1 98.19 165 VAL B C 1
ATOM 2646 O O . VAL B 1 165 ? -19.453 8.273 -11.898 1 98.19 165 VAL B O 1
ATOM 2649 N N . PRO B 1 166 ? -20.25 7.098 -13.625 1 95.81 166 PRO B N 1
ATOM 2650 C CA . PRO B 1 166 ? -21.188 6.352 -12.789 1 95.81 166 PRO B CA 1
ATOM 2651 C C . PRO B 1 166 ? -20.484 5.414 -11.812 1 95.81 166 PRO B C 1
ATOM 2653 O O . PRO B 1 166 ? -19.344 4.988 -12.055 1 95.81 166 PRO B O 1
ATOM 2656 N N . GLU B 1 167 ? -21.125 5.117 -10.633 1 91.5 167 GLU B N 1
ATOM 2657 C CA . GLU B 1 167 ? -20.625 4.211 -9.602 1 91.5 167 GLU B CA 1
ATOM 2658 C C . GLU B 1 167 ? -20.5 2.787 -10.133 1 91.5 167 GLU B C 1
ATOM 2660 O O . GLU B 1 167 ? -19.594 2.045 -9.727 1 91.5 167 GLU B O 1
ATOM 2665 N N . SER B 1 168 ? -21.484 2.182 -10.766 1 80.19 168 SER B N 1
ATOM 2666 C CA . SER B 1 168 ? -21.5 0.875 -11.414 1 80.19 168 SER B CA 1
ATOM 2667 C C . SER B 1 168 ? -22.031 0.977 -12.844 1 80.19 168 SER B C 1
ATOM 2669 O O . SER B 1 168 ? -22.797 1.882 -13.164 1 80.19 168 SER B O 1
#

Radius of gyration: 19.66 Å; Cα contacts (8 Å, |Δi|>4): 841; chains: 2; bounding box: 50×50×43 Å

Solvent-accessible surface area (backbone atoms only — not comparable to full-atom values): 17362 Å² total; per-residue (Å²): 124,80,84,67,67,64,50,68,30,64,38,19,27,54,67,52,91,83,55,53,81,64,36,45,34,41,44,76,76,56,79,43,40,33,33,22,52,55,69,61,52,85,44,24,34,35,36,16,37,69,67,47,11,25,38,35,20,16,62,35,30,40,35,31,30,38,55,28,79,40,32,22,16,67,63,30,62,56,62,53,37,33,22,11,84,84,82,65,37,61,51,94,42,78,52,23,39,34,24,36,61,70,66,48,12,40,48,33,38,38,47,91,69,36,28,34,35,24,61,56,30,45,58,70,87,47,69,66,49,52,57,47,57,52,63,65,35,32,21,19,42,82,60,43,81,65,84,68,84,75,84,55,54,31,14,56,33,55,73,96,72,47,52,76,49,77,74,122,123,81,84,68,65,64,50,70,30,62,40,20,27,54,68,54,90,81,53,52,80,64,37,45,33,41,44,75,76,56,81,42,41,32,31,21,52,55,70,59,51,82,43,26,34,34,36,17,38,69,67,47,12,25,38,34,20,17,63,35,32,38,33,31,29,38,53,28,79,40,35,21,16,68,64,30,62,56,62,53,37,34,21,11,82,86,80,66,38,61,51,95,43,78,54,24,38,35,24,36,61,69,66,48,14,39,48,31,39,39,47,91,69,36,29,35,34,24,63,56,30,45,60,70,88,46,69,66,47,52,57,49,56,52,64,65,34,32,22,19,42,82,60,43,80,65,84,68,84,74,84,54,55,29,14,55,33,54,74,94,73,46,53,76,48,79,73,121

Sequence (336 aa):
MSDQTWKTKPPYQKPDEAFNKVLQGACHCGQVKYWLSKDSPLASKYCHCGDCKVIHGAPFQWAAIFQKSDLAFENGAENLRFYNSGSKSLEHELPCKVSCSQCGTLIMDEGRNMVLLFPTLLKFQNQIQKKNFEVQCHMFYPQRVVDLPDGKPKWAGLDGKSELVPESMSDQTWKTKPPYQKPDEAFNKVLQGACHCGQVKYWLSKDSPLASKYCHCGDCKVIHGAPFQWAAIFQKSDLAFENGAENLRFYNSGSKSLEHELPCKVSCSQCGTLIMDEGRNMVLLFPTLLKFQNQIQKKNFEVQCHMFYPQRVVDLPDGKPKWAGLDGKSELVPES

Secondary structure (DSSP, 8-state):
----GGGGSTTSSPP-TTS---EEEE-SSSS-EEEES-SS-SEEEEE--HHHHHHHTSS-EEEEEEEGGGEEETTTTTTEEEEBTTTTB-SS-SSEEEEETTT--EEEEE-SSEEEE-GGGB---SHHHHHHT---EEESGGG-SS---SS--BBSSSTTSS-B----/----GGGGSTTSSPP-TTS---EEEE-SSSS-EEEES-SS-SEEEEE--HHHHHHHTSS-EEEEEEEGGGEEETTTTTTEEEEBTTTTB-SS-SSEEEEETTT--EEEEE-SSEEEE-GGGB---SHHHHHHT---EEESGGG-SS---SS--BBSSSTTSS-B----